Protein 2N4N (pdb70)

Secondary structure (DSSP, 8-state):
--------------------

Structure (mmCIF, N/CA/C/O backbone):
data_2N4N
#
_entry.id   2N4N
#
loop_
_atom_site.group_PDB
_atom_site.id
_atom_site.type_symbol
_atom_site.label_atom_id
_atom_site.label_alt_id
_atom_site.label_comp_id
_atom_site.label_asym_id
_atom_site.label_entity_id
_atom_site.label_seq_id
_atom_site.pdbx_PDB_ins_code
_atom_site.Cartn_x
_atom_site.Cartn_y
_atom_site.Cartn_z
_atom_site.occupancy
_atom_site.B_iso_or_equiv
_atom_site.auth_seq_id
_atom_site.auth_comp_id
_atom_site.auth_asym_id
_atom_site.auth_atom_id
_atom_site.pdbx_PDB_model_num
ATOM 7 N N . GLU A 1 2 ? 12.866 0.596 -1.293 1.00 0.00 1 GLU A N 1
ATOM 8 C CA . GLU A 1 2 ? 13.089 1.971 -1.728 1.00 0.00 1 GLU A CA 1
ATOM 9 C C . GLU A 1 2 ? 14.580 2.220 -1.968 1.00 0.00 1 GLU A C 1
ATOM 10 O O . GLU A 1 2 ? 15.340 1.285 -2.259 1.00 0.00 1 GLU A O 1
ATOM 22 N N . ARG A 1 3 ? 14.993 3.492 -1.868 1.00 0.00 2 ARG A N 1
ATOM 23 C CA . ARG A 1 3 ? 16.390 3.870 -2.096 1.00 0.00 2 ARG A CA 1
ATOM 24 C C . ARG A 1 3 ? 17.057 4.211 -0.767 1.00 0.00 2 ARG A C 1
ATOM 25 O O . ARG A 1 3 ? 16.405 4.703 0.154 1.00 0.00 2 ARG A O 1
ATOM 46 N N . PHE A 1 4 ? 18.362 3.939 -0.666 1.00 0.00 3 PHE A N 1
ATOM 47 C CA . PHE A 1 4 ? 19.096 4.218 0.572 1.00 0.00 3 PHE A CA 1
ATOM 48 C C . PHE A 1 4 ? 20.552 4.587 0.271 1.00 0.00 3 PHE A C 1
ATOM 49 O O . PHE A 1 4 ? 21.284 3.809 -0.348 1.00 0.00 3 PHE A O 1
ATOM 66 N N . TYR A 1 5 ? 20.966 5.781 0.715 1.00 0.00 4 TYR A N 1
ATOM 67 C CA . TYR A 1 5 ? 22.339 6.264 0.494 1.00 0.00 4 TYR A CA 1
ATOM 68 C C . TYR A 1 5 ? 22.988 6.774 1.773 1.00 0.00 4 TYR A C 1
ATOM 69 O O . TYR A 1 5 ? 22.686 7.870 2.239 1.00 0.00 4 TYR A O 1
ATOM 87 N N . GLU A 1 6 ? 23.923 5.988 2.303 1.00 0.00 5 GLU A N 1
ATOM 88 C CA . GLU A 1 6 ? 24.667 6.376 3.505 1.00 0.00 5 GLU A CA 1
ATOM 89 C C . GLU A 1 6 ? 26.113 5.911 3.377 1.00 0.00 5 GLU A C 1
ATOM 90 O O . GLU A 1 6 ? 26.389 4.906 2.727 1.00 0.00 5 GLU A O 1
ATOM 102 N N . LYS A 1 7 ? 27.039 6.650 3.989 1.00 0.00 6 LYS A N 1
ATOM 103 C CA . LYS A 1 7 ? 28.465 6.302 3.929 1.00 0.00 6 LYS A CA 1
ATOM 104 C C . LYS A 1 7 ? 29.033 6.123 5.332 1.00 0.00 6 LYS A C 1
ATOM 105 O O . LYS A 1 7 ? 28.436 6.564 6.315 1.00 0.00 6 LYS A O 1
ATOM 154 N N . VAL A 1 10 ? 28.936 2.900 1.751 1.00 0.00 9 VAL A N 1
ATOM 155 C CA . VAL A 1 10 ? 30.350 3.083 1.417 1.00 0.00 9 VAL A CA 1
ATOM 156 C C . VAL A 1 10 ? 31.197 3.159 2.696 1.00 0.00 9 VAL A C 1
ATOM 157 O O . VAL A 1 10 ? 31.391 4.246 3.239 1.00 0.00 9 VAL A O 1
ATOM 170 N N . GLN A 1 11 ? 26.007 1.034 0.866 1.00 0.00 10 GLN A N 1
ATOM 171 C CA . GLN A 1 11 ? 26.832 1.693 1.893 1.00 0.00 10 GLN A CA 1
ATOM 172 C C . GLN A 1 11 ? 28.294 1.768 1.470 1.00 0.00 10 GLN A C 1
ATOM 173 O O . GLN A 1 11 ? 28.841 0.813 0.928 1.00 0.00 10 GLN A O 1
ATOM 187 N N . LYS A 1 12 ? 22.705 0.736 -0.576 1.00 0.00 11 LYS A N 1
ATOM 188 C CA . LYS A 1 12 ? 24.158 0.693 -0.652 1.00 0.00 11 LYS A CA 1
ATOM 189 C C . LYS A 1 12 ? 24.891 1.591 0.359 1.00 0.00 11 LYS A C 1
ATOM 190 O O . LYS A 1 12 ? 24.457 2.696 0.714 1.00 0.00 11 LYS A O 1
ATOM 209 N N . PHE A 1 13 ? 19.839 -0.556 -2.332 1.00 0.00 12 PHE A N 1
ATOM 210 C CA . PHE A 1 13 ? 20.456 -0.005 -1.131 1.00 0.00 12 PHE A CA 1
ATOM 211 C C . PHE A 1 13 ? 21.975 -0.151 -1.234 1.00 0.00 12 PHE A C 1
ATOM 212 O O . PHE A 1 13 ? 22.482 -1.033 -1.930 1.00 0.00 12 PHE A O 1
ATOM 229 N N . ILE A 1 14 ? 17.237 -1.238 -3.992 1.00 0.00 13 ILE A N 1
ATOM 230 C CA . ILE A 1 14 ? 18.499 -0.591 -4.344 1.00 0.00 13 ILE A CA 1
ATOM 231 C C . ILE A 1 14 ? 19.063 0.175 -3.142 1.00 0.00 13 ILE A C 1
ATOM 232 O O . ILE A 1 14 ? 18.813 1.363 -2.934 1.00 0.00 13 ILE A O 1
ATOM 248 N N . ARG A 1 15 ? 14.523 -3.193 -5.167 1.00 0.00 14 ARG A N 1
ATOM 249 C CA . ARG A 1 15 ? 15.480 -2.893 -4.103 1.00 0.00 14 ARG A CA 1
ATOM 250 C C . ARG A 1 15 ? 16.787 -2.317 -4.636 1.00 0.00 14 ARG A C 1
ATOM 251 O O . ARG A 1 15 ? 17.386 -2.847 -5.569 1.00 0.00 14 ARG A O 1
ATOM 272 N N . VAL A 1 16 ? 11.633 -5.207 -5.929 1.00 0.00 15 VAL A N 1
ATOM 273 C CA . VAL A 1 16 ? 12.415 -3.968 -6.103 1.00 0.00 15 VAL A CA 1
ATOM 274 C C . VAL A 1 16 ? 13.319 -3.712 -4.900 1.00 0.00 15 VAL A C 1
ATOM 275 O O . VAL A 1 16 ? 12.927 -3.965 -3.762 1.00 0.00 15 VAL A O 1
ATOM 308 N N . GLY A 1 18 ? 12.793 -9.640 -5.900 1.00 0.00 17 GLY A N 1
ATOM 309 C CA . GLY A 1 18 ? 14.010 -9.816 -5.126 1.00 0.00 17 GLY A CA 1
ATOM 310 C C . GLY A 1 18 ? 13.899 -9.052 -3.812 1.00 0.00 17 GLY A C 1
ATOM 311 O O . GLY A 1 18 ? 13.394 -7.930 -3.780 1.00 0.00 17 GLY A O 1
ATOM 315 N N . VAL A 1 19 ? 14.354 -9.665 -2.730 1.00 0.00 18 VAL A N 1
ATOM 316 C CA . VAL A 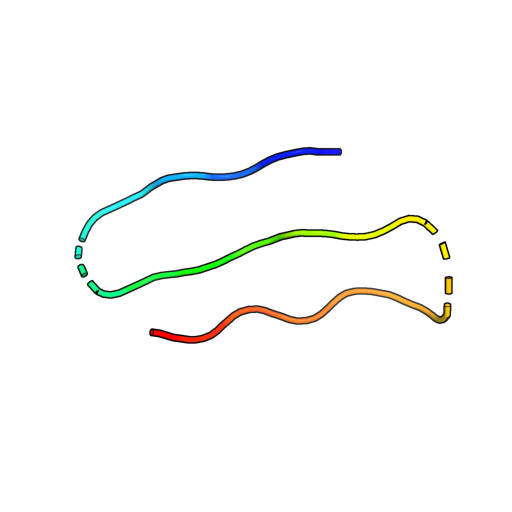1 19 ? 14.277 -9.022 -1.424 1.00 0.00 18 VAL A CA 1
ATOM 317 C C . VAL A 1 19 ? 15.083 -7.727 -1.407 1.00 0.00 18 VAL A C 1
ATOM 318 O O . VAL A 1 19 ? 14.950 -6.907 -2.312 1.00 0.00 18 VAL A O 1
ATOM 331 N N . THR A 1 20 ? 15.901 -7.533 -0.369 1.00 0.00 19 THR A N 1
ATOM 332 C CA . THR A 1 20 ? 16.708 -6.314 -0.252 1.00 0.00 19 THR A CA 1
ATOM 333 C C . THR A 1 20 ? 18.166 -6.642 0.056 1.00 0.00 19 THR A C 1
ATOM 334 O O . THR A 1 20 ? 18.466 -7.652 0.692 1.00 0.00 19 THR A O 1
ATOM 345 N N . ILE A 1 21 ? 19.071 -5.776 -0.404 1.00 0.00 20 ILE A N 1
ATOM 346 C CA . ILE A 1 21 ? 20.500 -5.978 -0.174 1.00 0.00 20 ILE A CA 1
ATOM 347 C C . ILE A 1 21 ? 21.233 -4.641 -0.285 1.00 0.00 20 ILE A C 1
ATOM 348 O O . ILE A 1 21 ? 20.784 -3.736 -1.001 1.00 0.00 20 ILE A O 1
ATOM 364 N N . ARG A 1 22 ? 22.373 -4.518 0.406 1.00 0.00 21 ARG A N 1
ATOM 365 C CA . ARG A 1 22 ? 23.157 -3.279 0.358 1.00 0.00 21 ARG A CA 1
ATOM 366 C C . ARG A 1 22 ? 24.651 -3.557 0.322 1.00 0.00 21 ARG A C 1
ATOM 367 O O . ARG A 1 22 ? 25.141 -4.498 0.946 1.00 0.00 21 ARG A O 1
ATOM 388 N N . GLU A 1 23 ? 25.369 -2.710 -0.417 1.00 0.00 22 GLU A N 1
ATOM 389 C CA . GLU A 1 23 ? 26.821 -2.856 -0.530 1.00 0.00 22 GLU A CA 1
ATOM 390 C C . GLU A 1 23 ? 27.442 -1.652 -1.239 1.00 0.00 22 GLU A C 1
ATOM 391 O O . GLU A 1 23 ? 26.746 -0.908 -1.925 1.00 0.00 22 GLU A O 1
ATOM 403 N N . LYS A 1 24 ? 28.760 -1.488 -1.075 1.00 0.00 23 LYS A N 1
ATOM 404 C CA . LYS A 1 24 ? 29.509 -0.395 -1.709 1.00 0.00 23 LYS A CA 1
ATOM 405 C C . LYS A 1 24 ? 28.655 0.863 -1.856 1.00 0.00 23 LYS A C 1
ATOM 406 O O . LYS A 1 24 ? 28.902 1.686 -2.736 1.00 0.00 23 LYS A O 1
ATOM 434 N N . GLU A 1 2 ? 12.356 -0.041 0.359 1.00 0.00 1 GLU A N 2
ATOM 435 C CA . GLU A 1 2 ? 12.479 1.290 -0.230 1.00 0.00 1 GLU A CA 2
ATOM 436 C C . GLU A 1 2 ? 13.880 1.532 -0.822 1.00 0.00 1 GLU A C 2
ATOM 437 O O . GLU A 1 2 ? 14.532 0.612 -1.352 1.00 0.00 1 GLU A O 2
ATOM 449 N N . ARG A 1 3 ? 14.321 2.795 -0.745 1.00 0.00 2 ARG A N 2
ATOM 450 C CA . ARG A 1 3 ? 15.618 3.204 -1.282 1.00 0.00 2 ARG A CA 2
ATOM 451 C C . ARG A 1 3 ? 16.417 3.967 -0.223 1.00 0.00 2 ARG A C 2
ATOM 452 O O . ARG A 1 3 ? 15.923 4.936 0.354 1.00 0.00 2 ARG A O 2
ATOM 473 N N . PHE A 1 4 ? 17.667 3.557 -0.009 1.00 0.00 3 PHE A N 2
ATOM 474 C CA . PHE A 1 4 ? 18.540 4.248 0.949 1.00 0.00 3 PHE A CA 2
ATOM 475 C C . PHE A 1 4 ? 19.954 3.675 0.852 1.00 0.00 3 PHE A C 2
ATOM 476 O O . PHE A 1 4 ? 20.228 2.895 -0.054 1.00 0.00 3 PHE A O 2
ATOM 493 N N . TYR A 1 5 ? 20.876 4.125 1.709 1.00 0.00 4 TYR A N 2
ATOM 494 C CA . TYR A 1 5 ? 22.267 3.677 1.611 1.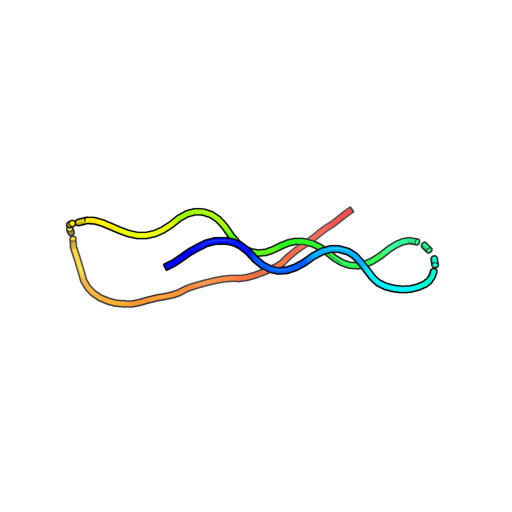00 0.00 4 TYR A CA 2
ATOM 495 C C . TYR A 1 5 ? 22.869 4.168 0.287 1.00 0.00 4 TYR A C 2
ATOM 496 O O . TYR A 1 5 ? 22.371 3.829 -0.787 1.00 0.00 4 TYR A O 2
ATOM 514 N N . GLU A 1 6 ? 23.945 4.980 0.369 1.00 0.00 5 GLU A N 2
ATOM 515 C CA . GLU A 1 6 ? 24.607 5.522 -0.834 1.00 0.00 5 GLU A CA 2
ATOM 516 C C . GLU A 1 6 ? 26.129 5.259 -0.806 1.00 0.00 5 GLU A C 2
ATOM 517 O O . GLU A 1 6 ? 26.608 4.188 -1.191 1.00 0.00 5 GLU A O 2
ATOM 529 N N . LYS A 1 7 ? 26.896 6.260 -0.373 1.00 0.00 6 LYS A N 2
ATOM 530 C CA . LYS A 1 7 ? 28.349 6.131 -0.329 1.00 0.00 6 LYS A CA 2
ATOM 531 C C . LYS A 1 7 ? 28.897 7.258 0.540 1.00 0.00 6 LYS A C 2
ATOM 532 O O . LYS A 1 7 ? 28.968 8.411 0.114 1.00 0.00 6 LYS A O 2
ATOM 581 N N . VAL A 1 10 ? 28.890 2.433 1.015 1.00 0.00 9 VAL A N 2
ATOM 582 C CA . VAL A 1 10 ? 30.297 2.076 1.170 1.00 0.00 9 VAL A CA 2
ATOM 583 C C . VAL A 1 10 ? 31.050 3.249 1.817 1.00 0.00 9 VAL A C 2
ATOM 584 O O . VAL A 1 10 ? 30.809 4.398 1.450 1.00 0.00 9 VAL A O 2
ATOM 597 N N . GLN A 1 11 ? 25.894 1.489 0.915 1.00 0.00 10 GLN A N 2
ATOM 598 C CA . GLN A 1 11 ? 26.581 2.569 1.637 1.00 0.00 10 GLN A CA 2
ATOM 599 C C . GLN A 1 11 ? 27.998 2.150 1.948 1.00 0.00 10 GLN A C 2
ATOM 600 O O . GLN A 1 11 ? 28.273 1.583 3.000 1.00 0.00 10 GLN A O 2
ATOM 614 N N . LYS A 1 12 ? 22.921 0.620 -0.754 1.00 0.00 11 LYS A N 2
ATOM 615 C CA . LYS A 1 12 ? 24.388 0.539 -0.761 1.00 0.00 11 LYS A CA 2
ATOM 616 C C . LYS A 1 12 ? 25.093 1.757 -0.131 1.00 0.00 11 LYS A C 2
ATOM 617 O O . LYS A 1 12 ? 24.892 2.903 -0.501 1.00 0.00 11 LYS A O 2
ATOM 636 N N . PHE A 1 13 ? 19.998 -0.948 -1.909 1.00 0.00 12 PHE A N 2
ATOM 637 C CA . PHE A 1 13 ? 20.643 -0.265 -0.796 1.00 0.00 12 PHE A CA 2
ATOM 638 C C . PHE A 1 13 ? 22.163 -0.478 -0.839 1.00 0.00 12 PHE A C 2
ATOM 639 O O . PHE A 1 13 ? 22.640 -1.608 -0.928 1.00 0.00 12 PHE A O 2
ATOM 656 N N . ILE A 1 14 ? 16.925 -1.446 -3.478 1.00 0.00 13 ILE A N 2
ATOM 657 C CA . ILE A 1 14 ? 18.367 -1.229 -3.687 1.00 0.00 13 ILE A CA 2
ATOM 658 C C . ILE A 1 14 ? 18.971 -0.384 -2.566 1.00 0.00 13 ILE A C 2
ATOM 659 O O . ILE A 1 14 ? 18.509 0.726 -2.262 1.00 0.00 13 ILE A O 2
ATOM 675 N N . ARG A 1 15 ? 14.041 -2.677 -4.950 1.00 0.00 14 ARG A N 2
ATOM 676 C CA . ARG A 1 15 ? 14.816 -2.640 -3.706 1.00 0.00 14 ARG A CA 2
ATOM 677 C C . ARG A 1 15 ? 16.304 -2.501 -4.008 1.00 0.00 14 ARG A C 2
ATOM 678 O O . ARG A 1 15 ? 16.883 -3.346 -4.689 1.00 0.00 14 ARG A O 2
ATOM 699 N N . VAL A 1 16 ? 11.591 -3.836 -6.570 1.00 0.00 15 VAL A N 2
ATOM 700 C CA . VAL A 1 16 ? 12.094 -2.468 -6.365 1.00 0.00 15 VAL A CA 2
ATOM 701 C C . VAL A 1 16 ? 12.754 -2.359 -4.997 1.00 0.00 15 VAL A C 2
ATOM 702 O O . VAL A 1 16 ? 12.112 -2.007 -4.013 1.00 0.00 15 VAL A O 2
ATOM 735 N N . GLY A 1 18 ? 14.204 -7.204 -8.218 1.00 0.00 17 GLY A N 2
ATOM 736 C CA . GLY A 1 18 ? 15.475 -7.210 -7.505 1.00 0.00 17 GLY A CA 2
ATOM 737 C C . GLY A 1 18 ? 15.264 -7.626 -6.053 1.00 0.00 17 GLY A C 2
ATOM 738 O O . GLY A 1 18 ? 14.237 -8.214 -5.714 1.00 0.00 17 GLY A O 2
ATOM 742 N N . VAL A 1 19 ? 16.233 -7.319 -5.195 1.00 0.00 18 VAL A N 2
ATOM 743 C CA . VAL A 1 19 ? 16.131 -7.672 -3.779 1.00 0.00 18 VAL A CA 2
ATOM 744 C C . VAL A 1 19 ? 16.673 -6.553 -2.894 1.00 0.00 18 VAL A C 2
ATOM 745 O O . VAL A 1 19 ? 17.141 -5.529 -3.390 1.00 0.00 18 VAL A O 2
ATOM 758 N N . THR A 1 20 ? 16.575 -6.740 -1.574 1.00 0.00 19 THR A N 2
ATOM 759 C CA . THR A 1 20 ? 17.026 -5.719 -0.624 1.00 0.00 19 THR A CA 2
ATOM 760 C C . THR A 1 20 ? 18.330 -6.152 0.046 1.00 0.00 19 THR A C 2
ATOM 761 O O . THR A 1 20 ? 18.343 -7.032 0.906 1.00 0.00 19 THR A O 2
ATOM 772 N N . ILE A 1 21 ? 19.426 -5.513 -0.370 1.00 0.00 20 ILE A N 2
ATOM 773 C CA . ILE A 1 21 ? 20.754 -5.798 0.161 1.00 0.00 20 ILE A CA 2
ATOM 774 C C . ILE A 1 21 ? 21.515 -4.495 0.414 1.00 0.00 20 ILE A C 2
ATOM 775 O O . ILE A 1 21 ? 21.459 -3.574 -0.406 1.00 0.00 20 ILE A O 2
ATOM 791 N N . ARG A 1 22 ? 22.237 -4.433 1.543 1.00 0.00 21 ARG A N 2
ATOM 792 C CA . ARG A 1 22 ? 23.024 -3.242 1.895 1.00 0.00 21 ARG A CA 2
ATOM 793 C C . ARG A 1 22 ? 24.509 -3.509 1.681 1.00 0.00 21 ARG A C 2
ATOM 794 O O . ARG A 1 22 ? 25.044 -4.515 2.147 1.00 0.00 21 ARG A O 2
ATOM 815 N N . GLU A 1 23 ? 25.173 -2.593 0.975 1.00 0.00 22 GLU A N 2
ATOM 816 C CA . GLU A 1 23 ? 26.600 -2.731 0.710 1.00 0.00 22 GLU A CA 2
ATOM 817 C C . GLU A 1 23 ? 27.397 -2.283 1.932 1.00 0.00 22 GLU A C 2
ATOM 818 O O . GLU A 1 23 ? 26.951 -1.422 2.691 1.00 0.00 22 GLU A O 2
ATOM 830 N N . LYS A 1 24 ? 28.567 -2.884 2.121 1.00 0.00 23 LYS A N 2
ATOM 831 C CA . LYS A 1 24 ? 29.412 -2.565 3.259 1.00 0.00 23 LYS A CA 2
ATOM 832 C C . LYS A 1 24 ? 30.040 -1.194 3.091 1.00 0.00 23 LYS A C 2
ATOM 833 O O . LYS A 1 24 ? 30.950 -1.016 2.281 1.00 0.00 23 LYS A O 2
ATOM 861 N N . GLU A 1 2 ? 12.556 1.577 -0.865 1.00 0.00 1 GLU A N 3
ATOM 862 C CA . GLU A 1 2 ? 12.942 2.515 -1.913 1.00 0.00 1 GLU A CA 3
ATOM 863 C C . GLU A 1 2 ? 14.450 2.470 -2.155 1.00 0.00 1 GLU A C 3
ATOM 864 O O . GLU A 1 2 ? 14.989 1.443 -2.580 1.00 0.00 1 GLU A O 3
ATOM 876 N N . ARG A 1 3 ? 15.129 3.600 -1.899 1.00 0.00 2 ARG A N 3
ATOM 877 C CA . ARG A 1 3 ? 16.583 3.691 -2.100 1.00 0.00 2 ARG A CA 3
ATOM 878 C C . ARG A 1 3 ? 17.286 3.986 -0.777 1.00 0.00 2 ARG A C 3
ATOM 879 O O . ARG A 1 3 ? 16.662 4.446 0.179 1.00 0.00 2 ARG A O 3
ATOM 900 N N . PHE A 1 4 ? 18.595 3.714 -0.731 1.00 0.00 3 PHE A N 3
ATOM 901 C CA . PHE A 1 4 ? 19.379 3.952 0.485 1.00 0.00 3 PHE A CA 3
ATOM 902 C C . PHE A 1 4 ? 20.845 4.263 0.106 1.00 0.00 3 PHE A C 3
ATOM 903 O O . PHE A 1 4 ? 21.648 3.348 -0.072 1.00 0.00 3 PHE A O 3
ATOM 920 N N . TYR A 1 5 ? 21.186 5.564 -0.012 1.00 0.00 4 TYR A N 3
ATOM 921 C CA . TYR A 1 5 ? 22.564 5.986 -0.368 1.00 0.00 4 TYR A CA 3
ATOM 922 C C . TYR A 1 5 ? 23.216 6.892 0.680 1.00 0.00 4 TYR A C 3
ATOM 923 O O . TYR A 1 5 ? 23.321 8.102 0.480 1.00 0.00 4 TYR A O 3
ATOM 941 N N . GLU A 1 6 ? 23.714 6.291 1.764 1.00 0.00 5 GLU A N 3
ATOM 942 C CA . GLU A 1 6 ? 24.435 7.047 2.812 1.00 0.00 5 GLU A CA 3
ATOM 943 C C . GLU A 1 6 ? 25.845 6.491 2.972 1.00 0.00 5 GLU A C 3
ATOM 944 O O . GLU A 1 6 ? 26.184 5.443 2.421 1.00 0.00 5 GLU A O 3
ATOM 956 N N . LYS A 1 7 ? 26.667 7.203 3.741 1.00 0.00 6 LYS A N 3
ATOM 957 C CA . LYS A 1 7 ? 28.048 6.786 3.991 1.00 0.00 6 LYS A CA 3
ATOM 958 C C . LYS A 1 7 ? 28.190 6.305 5.432 1.00 0.00 6 LYS A C 3
ATOM 959 O O . LYS A 1 7 ? 27.607 6.884 6.349 1.00 0.00 6 LYS A O 3
ATOM 1008 N N . VAL A 1 10 ? 28.627 3.079 1.710 1.00 0.00 9 VAL A N 3
ATOM 1009 C CA . VAL A 1 10 ? 30.081 2.966 1.719 1.00 0.00 9 VAL A CA 3
ATOM 1010 C C . VAL A 1 10 ? 30.625 2.983 3.159 1.00 0.00 9 VAL A C 3
ATOM 1011 O O . VAL A 1 10 ? 30.566 4.019 3.822 1.00 0.00 9 VAL A O 3
ATOM 1024 N N . GLN A 1 11 ? 25.785 1.571 0.437 1.00 0.00 10 GLN A N 3
ATOM 1025 C CA . GLN A 1 11 ? 26.361 2.267 1.590 1.00 0.00 10 GLN A CA 3
ATOM 1026 C C . GLN A 1 11 ? 27.856 2.005 1.643 1.00 0.00 10 GLN A C 3
ATOM 1027 O O . GLN A 1 11 ? 28.310 0.863 1.580 1.00 0.00 10 GLN A O 3
ATOM 1041 N N . LYS A 1 12 ? 22.854 1.112 -1.343 1.00 0.00 11 LYS A N 3
ATOM 1042 C CA . LYS A 1 12 ? 24.292 1.293 -1.471 1.00 0.00 11 LYS A CA 3
ATOM 1043 C C . LYS A 1 12 ? 24.809 2.117 -0.282 1.00 0.00 11 LYS A C 3
ATOM 1044 O O . LYS A 1 12 ? 24.335 3.222 -0.016 1.00 0.00 11 LYS A O 3
ATOM 1063 N N . PHE A 1 13 ? 20.046 -0.592 -2.428 1.00 0.00 12 PHE A N 3
ATOM 1064 C CA . PHE A 1 13 ? 20.740 -0.010 -1.267 1.00 0.00 12 PHE A CA 3
ATOM 1065 C C . PHE A 1 13 ? 22.255 -0.079 -1.414 1.00 0.00 12 PHE A C 3
ATOM 1066 O O . PHE A 1 13 ? 22.850 -1.147 -1.590 1.00 0.00 12 PHE A O 3
ATOM 1083 N N . ILE A 1 14 ? 17.320 -0.869 -4.086 1.00 0.00 13 ILE A N 3
ATOM 1084 C CA . ILE A 1 14 ? 18.703 -0.554 -4.474 1.00 0.00 13 ILE A CA 3
ATOM 1085 C C . ILE A 1 14 ? 19.406 0.171 -3.326 1.00 0.00 13 ILE A C 3
ATOM 1086 O O . ILE A 1 14 ? 19.359 1.402 -3.240 1.00 0.00 13 ILE A O 3
ATOM 1102 N N . ARG A 1 15 ? 15.030 -3.720 -3.835 1.00 0.00 14 ARG A N 3
ATOM 1103 C CA . ARG A 1 15 ? 15.392 -2.305 -3.704 1.00 0.00 14 ARG A CA 3
ATOM 1104 C C . ARG A 1 15 ? 16.836 -2.110 -4.158 1.00 0.00 14 ARG A C 3
ATOM 1105 O O . ARG A 1 15 ? 17.505 -3.068 -4.547 1.00 0.00 14 ARG A O 3
ATOM 1126 N N . VAL A 1 16 ? 12.264 -5.908 -4.172 1.00 0.00 15 VAL A N 3
ATOM 1127 C CA . VAL A 1 16 ? 13.663 -5.611 -4.515 1.00 0.00 15 VAL A CA 3
ATOM 1128 C C . VAL A 1 16 ? 13.909 -4.106 -4.446 1.00 0.00 15 VAL A C 3
ATOM 1129 O O . VAL A 1 16 ? 13.106 -3.316 -4.941 1.00 0.00 15 VAL A O 3
ATOM 1162 N N . GLY A 1 18 ? 11.314 -9.454 -4.705 1.00 0.00 17 GLY A N 3
ATOM 1163 C CA . GLY A 1 18 ? 12.145 -10.648 -4.643 1.00 0.00 17 GLY A CA 3
ATOM 1164 C C . GLY A 1 18 ? 13.143 -10.500 -3.500 1.00 0.00 17 GLY A C 3
ATOM 1165 O O . GLY A 1 18 ? 13.045 -11.186 -2.484 1.00 0.00 17 GLY A O 3
ATOM 1169 N N . VAL A 1 19 ? 14.080 -9.567 -3.663 1.00 0.00 18 VAL A N 3
ATOM 1170 C CA . VAL A 1 19 ? 15.063 -9.301 -2.622 1.00 0.00 18 VAL A CA 3
ATOM 1171 C C . VAL A 1 19 ? 15.926 -8.090 -2.968 1.00 0.00 18 VAL A C 3
ATOM 1172 O O . VAL A 1 19 ? 16.028 -7.696 -4.128 1.00 0.00 18 VAL A O 3
ATOM 1185 N N . THR A 1 20 ? 16.550 -7.502 -1.945 1.00 0.00 19 THR A N 3
ATOM 1186 C CA . THR A 1 20 ? 17.406 -6.327 -2.134 1.00 0.00 19 THR A CA 3
ATOM 1187 C C . THR A 1 20 ? 18.815 -6.580 -1.614 1.00 0.00 19 THR A C 3
ATOM 1188 O O . THR A 1 20 ? 19.031 -7.436 -0.755 1.00 0.00 19 THR A O 3
ATOM 1199 N N . ILE A 1 21 ? 19.773 -5.824 -2.153 1.00 0.00 20 ILE A N 3
ATOM 1200 C CA . ILE A 1 21 ? 21.172 -5.950 -1.766 1.00 0.00 20 ILE A CA 3
ATOM 1201 C C . ILE A 1 21 ? 21.623 -4.714 -0.991 1.00 0.00 20 ILE A C 3
ATOM 1202 O O . ILE A 1 21 ? 21.465 -3.578 -1.454 1.00 0.00 20 ILE A O 3
ATOM 1218 N N . ARG A 1 22 ? 22.177 -4.951 0.198 1.00 0.00 21 ARG A N 3
ATOM 1219 C CA . ARG A 1 22 ? 22.655 -3.883 1.068 1.00 0.00 21 ARG A CA 3
ATOM 1220 C C . ARG A 1 22 ? 24.177 -3.980 1.239 1.00 0.00 21 ARG A C 3
ATOM 1221 O O . ARG A 1 22 ? 24.662 -4.584 2.195 1.00 0.00 21 ARG A O 3
ATOM 1242 N N . GLU A 1 23 ? 24.927 -3.378 0.299 1.00 0.00 22 GLU A N 3
ATOM 1243 C CA . GLU A 1 23 ? 26.403 -3.407 0.350 1.00 0.00 22 GLU A CA 3
ATOM 1244 C C . GLU A 1 23 ? 26.999 -2.272 -0.505 1.00 0.00 22 GLU A C 3
ATOM 1245 O O . GLU A 1 23 ? 26.280 -1.634 -1.273 1.00 0.00 22 GLU A O 3
ATOM 1257 N N . LYS A 1 24 ? 28.318 -2.029 -0.366 1.00 0.00 23 LYS A N 3
ATOM 1258 C CA . LYS A 1 24 ? 28.996 -0.978 -1.137 1.00 0.00 23 LYS A CA 3
ATOM 1259 C C . LYS A 1 24 ? 28.316 0.365 -0.959 1.00 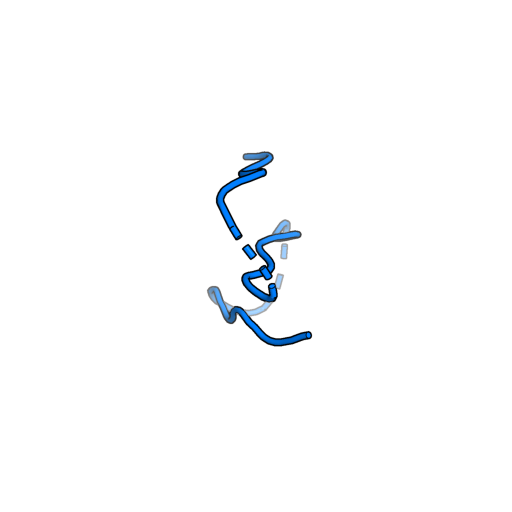0.00 23 LYS A C 3
ATOM 1260 O O . LYS A 1 24 ? 27.115 0.480 -1.131 1.00 0.00 23 LYS A O 3
ATOM 1288 N N . GLU A 1 2 ? 12.844 0.298 1.348 1.00 0.00 1 GLU A N 4
ATOM 1289 C CA . GLU A 1 2 ? 13.137 1.621 0.810 1.00 0.00 1 GLU A CA 4
ATOM 1290 C C . GLU A 1 2 ? 14.505 1.651 0.124 1.00 0.00 1 GLU A C 4
ATOM 1291 O O . GLU A 1 2 ? 15.084 0.603 -0.195 1.00 0.00 1 GLU A O 4
ATOM 1303 N N . ARG A 1 3 ? 15.005 2.868 -0.128 1.00 0.00 2 ARG A N 4
ATOM 1304 C CA . ARG A 1 3 ? 16.293 3.043 -0.801 1.00 0.00 2 ARG A CA 4
ATOM 1305 C C . ARG A 1 3 ? 17.333 3.590 0.176 1.00 0.00 2 ARG A C 4
ATOM 1306 O O . ARG A 1 3 ? 17.008 4.398 1.045 1.00 0.00 2 ARG A O 4
ATOM 1327 N N . PHE A 1 4 ? 18.596 3.200 -0.009 1.00 0.00 3 PHE A N 4
ATOM 1328 C CA . PHE A 1 4 ? 19.678 3.722 0.831 1.00 0.00 3 PHE A CA 4
ATOM 1329 C C . PHE A 1 4 ? 20.944 3.786 -0.034 1.00 0.00 3 PHE A C 4
ATOM 1330 O O . PHE A 1 4 ? 21.493 2.760 -0.435 1.00 0.00 3 PHE A O 4
ATOM 1347 N N . TYR A 1 5 ? 21.356 5.007 -0.358 1.00 0.00 4 TYR A N 4
ATOM 1348 C CA . TYR A 1 5 ? 22.510 5.247 -1.229 1.00 0.00 4 TYR A CA 4
ATOM 1349 C C . TYR A 1 5 ? 23.862 5.015 -0.551 1.00 0.00 4 TYR A C 4
ATOM 1350 O O . TYR A 1 5 ? 23.974 4.942 0.673 1.00 0.00 4 TYR A O 4
ATOM 1368 N N . GLU A 1 6 ? 24.878 4.919 -1.409 1.00 0.00 5 GLU A N 4
ATOM 1369 C CA . GLU A 1 6 ? 26.274 4.720 -1.023 1.00 0.00 5 GLU A CA 4
ATOM 1370 C C . GLU A 1 6 ? 26.770 5.746 0.010 1.00 0.00 5 GLU A C 4
ATOM 1371 O O . GLU A 1 6 ? 27.971 5.942 0.131 1.00 0.00 5 GLU A O 4
ATOM 1383 N N . LYS A 1 7 ? 25.881 6.411 0.750 1.00 0.00 6 LYS A N 4
ATOM 1384 C CA . LYS A 1 7 ? 26.331 7.420 1.726 1.00 0.00 6 LYS A CA 4
ATOM 1385 C C . LYS A 1 7 ? 26.238 6.911 3.159 1.00 0.00 6 LYS A C 4
ATOM 1386 O O . LYS A 1 7 ? 25.200 6.446 3.620 1.00 0.00 6 LYS A O 4
ATOM 1435 N N . VAL A 1 10 ? 28.157 2.945 1.563 1.00 0.00 9 VAL A N 4
ATOM 1436 C CA . VAL A 1 10 ? 29.613 3.073 1.498 1.00 0.00 9 VAL A CA 4
ATOM 1437 C C . VAL A 1 10 ? 30.036 4.106 2.560 1.00 0.00 9 VAL A C 4
ATOM 1438 O O . VAL A 1 10 ? 29.408 5.164 2.665 1.00 0.00 9 VAL A O 4
ATOM 1451 N N . GLN A 1 11 ? 25.376 0.816 0.489 1.00 0.00 10 GLN A N 4
ATOM 1452 C CA . GLN A 1 11 ? 26.021 1.787 1.381 1.00 0.00 10 GLN A CA 4
ATOM 1453 C C . GLN A 1 11 ? 27.540 1.814 1.211 1.00 0.00 10 GLN A C 4
ATOM 1454 O O . GLN A 1 11 ? 28.145 0.829 0.802 1.00 0.00 10 GLN A O 4
ATOM 1468 N N . LYS A 1 12 ? 22.538 0.117 -1.060 1.00 0.00 11 LYS A N 4
ATOM 1469 C CA . LYS A 1 12 ? 23.975 0.067 -1.345 1.00 0.00 11 LYS A CA 4
ATOM 1470 C C . LYS A 1 12 ? 24.649 1.201 -0.570 1.00 0.00 11 LYS A C 4
ATOM 1471 O O . LYS A 1 12 ? 24.471 2.391 -0.886 1.00 0.00 11 LYS A O 4
ATOM 1490 N N . PHE A 1 13 ? 19.723 -1.363 -1.078 1.00 0.00 12 PHE A N 4
ATOM 1491 C CA . PHE A 1 13 ? 20.458 -0.624 -0.050 1.00 0.00 12 PHE A CA 4
ATOM 1492 C C . PHE A 1 13 ? 21.958 -0.781 -0.271 1.00 0.00 12 PHE A C 4
ATOM 1493 O O . PHE A 1 13 ? 22.583 -1.688 0.271 1.00 0.00 12 PHE A O 4
ATOM 1510 N N . ILE A 1 14 ? 16.582 -1.844 -2.504 1.00 0.00 13 ILE A N 4
ATOM 1511 C CA . ILE A 1 14 ? 18.017 -1.697 -2.773 1.00 0.00 13 ILE A CA 4
ATOM 1512 C C . ILE A 1 14 ? 18.687 -0.814 -1.725 1.00 0.00 13 ILE A C 4
ATOM 1513 O O . ILE A 1 14 ? 18.284 0.325 -1.496 1.00 0.00 13 ILE A O 4
ATOM 1529 N N . ARG A 1 15 ? 13.582 -2.703 -3.756 1.00 0.00 14 ARG A N 4
ATOM 1530 C CA . ARG A 1 15 ? 14.417 -2.971 -2.618 1.00 0.00 14 ARG A CA 4
ATOM 1531 C C . ARG A 1 15 ? 15.902 -2.894 -2.971 1.00 0.00 14 ARG A C 4
ATOM 1532 O O . ARG A 1 15 ? 16.427 -3.778 -3.644 1.00 0.00 14 ARG A O 4
ATOM 1553 N N . VAL A 1 16 ? 11.025 -3.649 -5.352 1.00 0.00 15 VAL A N 4
ATOM 1554 C CA . VAL A 1 16 ? 11.423 -2.336 -4.813 1.00 0.00 15 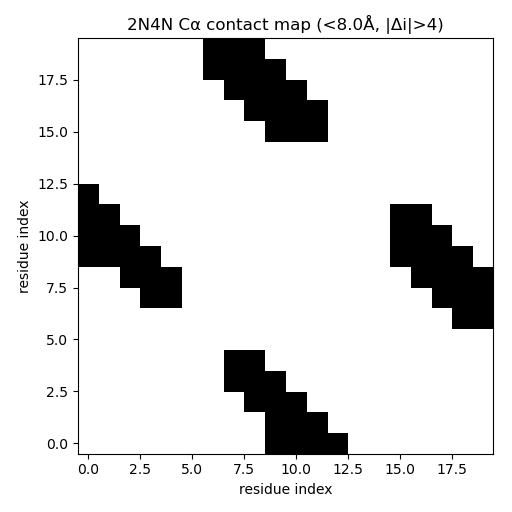VAL A CA 4
ATOM 1555 C C . VAL A 1 16 ? 12.277 -2.550 -3.582 1.00 0.00 15 VAL A C 4
ATOM 1556 O O . VAL A 1 16 ? 11.746 -2.620 -2.473 1.00 0.00 15 VAL A O 4
ATOM 1589 N N . GLY A 1 18 ? 13.009 -4.781 -6.612 1.00 0.00 17 GLY A N 4
ATOM 1590 C CA . GLY A 1 18 ? 14.389 -4.481 -6.995 1.00 0.00 17 GLY A CA 4
ATOM 1591 C C . GLY A 1 18 ? 15.254 -5.699 -6.725 1.00 0.00 17 GLY A C 4
ATOM 1592 O O . GLY A 1 18 ? 15.416 -6.551 -7.597 1.00 0.00 17 GLY A O 4
ATOM 1596 N N . VAL A 1 19 ? 15.746 -5.812 -5.500 1.00 0.00 18 VAL A N 4
ATOM 1597 C CA . VAL A 1 19 ? 16.527 -6.977 -5.133 1.00 0.00 18 VAL A CA 4
ATOM 1598 C C . VAL A 1 19 ? 16.862 -6.989 -3.640 1.00 0.00 18 VAL A C 4
ATOM 1599 O O . VAL A 1 19 ? 16.721 -5.980 -2.958 1.00 0.00 18 VAL A O 4
ATOM 1612 N N . THR A 1 20 ? 17.313 -8.142 -3.141 1.00 0.00 19 THR A N 4
ATOM 1613 C CA . THR A 1 20 ? 17.672 -8.276 -1.722 1.00 0.00 19 THR A CA 4
ATOM 1614 C C . THR A 1 20 ? 19.190 -8.375 -1.573 1.00 0.00 19 THR A C 4
ATOM 1615 O O . THR A 1 20 ? 19.757 -9.467 -1.584 1.00 0.00 19 THR A O 4
ATOM 1626 N N . ILE A 1 21 ? 19.842 -7.224 -1.431 1.00 0.00 20 ILE A N 4
ATOM 1627 C CA . ILE A 1 21 ? 21.293 -7.194 -1.279 1.00 0.00 20 ILE A CA 4
ATOM 1628 C C . ILE A 1 21 ? 21.750 -5.816 -0.800 1.00 0.00 20 ILE A C 4
ATOM 1629 O O . ILE A 1 21 ? 21.121 -4.793 -1.113 1.00 0.00 20 ILE A O 4
ATOM 1645 N N . ARG A 1 22 ? 22.852 -5.785 -0.048 1.00 0.00 21 ARG A N 4
ATOM 1646 C CA . ARG A 1 22 ? 23.376 -4.518 0.448 1.00 0.00 21 ARG A CA 4
ATOM 1647 C C . ARG A 1 22 ? 24.866 -4.623 0.739 1.00 0.00 21 ARG A C 4
ATOM 1648 O O . ARG A 1 22 ? 25.391 -5.720 0.935 1.00 0.00 21 ARG A O 4
ATOM 1669 N N . GLU A 1 23 ? 25.555 -3.479 0.756 1.00 0.00 22 GLU A N 4
ATOM 1670 C CA . GLU A 1 23 ? 26.989 -3.478 1.014 1.00 0.00 22 GLU A CA 4
ATOM 1671 C C . GLU A 1 23 ? 27.490 -2.113 1.482 1.00 0.00 22 GLU A C 4
ATOM 1672 O O . GLU A 1 23 ? 26.873 -1.084 1.210 1.00 0.00 22 GLU A O 4
ATOM 1684 N N . LYS A 1 24 ? 28.625 -2.130 2.192 1.00 0.00 23 LYS A N 4
ATOM 1685 C CA . LYS A 1 24 ? 29.245 -0.930 2.710 1.00 0.00 23 LYS A CA 4
ATOM 1686 C C . LYS A 1 24 ? 30.250 -0.420 1.688 1.00 0.00 23 LYS A C 4
ATOM 1687 O O . LYS A 1 24 ? 31.291 0.127 2.050 1.00 0.00 23 LYS A O 4
ATOM 1715 N N . GLU A 1 2 ? 12.283 0.797 -0.300 1.00 0.00 1 GLU A N 5
ATOM 1716 C CA . GLU A 1 2 ? 12.600 2.077 -0.917 1.00 0.00 1 GLU A CA 5
ATOM 1717 C C . GLU A 1 2 ? 14.073 2.156 -1.344 1.00 0.00 1 GLU A C 5
ATOM 1718 O O . GLU A 1 2 ? 14.608 1.234 -1.990 1.00 0.00 1 GLU A O 5
ATOM 1730 N N . ARG A 1 3 ? 14.729 3.263 -0.993 1.00 0.00 2 ARG A N 5
ATOM 1731 C CA . ARG A 1 3 ? 16.133 3.477 -1.345 1.00 0.00 2 ARG A CA 5
ATOM 1732 C C . ARG A 1 3 ? 16.962 3.858 -0.117 1.00 0.00 2 ARG A C 5
ATOM 1733 O O . ARG A 1 3 ? 16.447 4.455 0.830 1.00 0.00 2 ARG A O 5
ATOM 1754 N N . PHE A 1 4 ? 18.253 3.506 -0.141 1.00 0.00 3 PHE A N 5
ATOM 1755 C CA . PHE A 1 4 ? 19.151 3.815 0.977 1.00 0.00 3 PHE A CA 5
ATOM 1756 C C . PHE A 1 4 ? 20.580 4.059 0.467 1.00 0.00 3 PHE A C 5
ATOM 1757 O O . PHE A 1 4 ? 21.290 3.121 0.109 1.00 0.00 3 PHE A O 5
ATOM 1774 N N . TYR A 1 5 ? 21.004 5.324 0.494 1.00 0.00 4 TYR A N 5
ATOM 1775 C CA . TYR A 1 5 ? 22.367 5.709 0.096 1.00 0.00 4 TYR A CA 5
ATOM 1776 C C . TYR A 1 5 ? 23.101 6.326 1.276 1.00 0.00 4 TYR A C 5
ATOM 1777 O O . TYR A 1 5 ? 22.561 7.185 1.974 1.00 0.00 4 TYR A O 5
ATOM 1795 N N . GLU A 1 6 ? 24.338 5.882 1.501 1.00 0.00 5 GLU A N 5
ATOM 1796 C CA . GLU A 1 6 ? 25.143 6.395 2.606 1.00 0.00 5 GLU A CA 5
ATOM 1797 C C . GLU A 1 6 ? 26.562 6.701 2.138 1.00 0.00 5 GLU A C 5
ATOM 1798 O O . GLU A 1 6 ? 27.202 5.873 1.484 1.00 0.00 5 GLU A O 5
ATOM 1810 N N . LYS A 1 7 ? 27.049 7.890 2.493 1.00 0.00 6 LYS A N 5
ATOM 1811 C CA . LYS A 1 7 ? 28.405 8.311 2.125 1.00 0.00 6 LYS A CA 5
ATOM 1812 C C . LYS A 1 7 ? 29.246 8.500 3.383 1.00 0.00 6 LYS A C 5
ATOM 1813 O O . LYS A 1 7 ? 28.878 9.246 4.290 1.00 0.00 6 LYS A O 5
ATOM 1862 N N . VAL 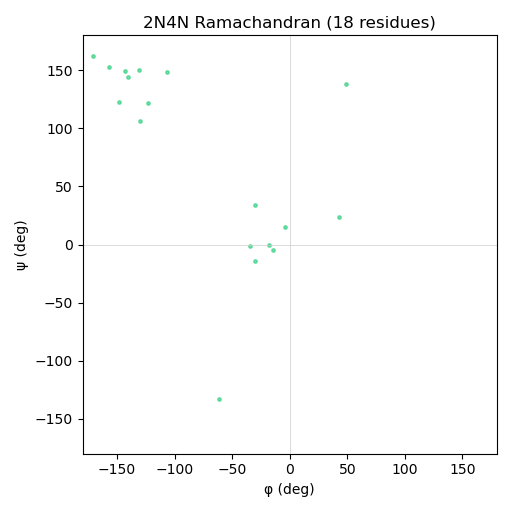A 1 10 ? 28.300 2.568 1.499 1.00 0.00 9 VAL A N 5
ATOM 1863 C CA . VAL A 1 10 ? 29.725 2.781 1.209 1.00 0.00 9 VAL A CA 5
ATOM 1864 C C . VAL A 1 10 ? 30.471 3.425 2.397 1.00 0.00 9 VAL A C 5
ATOM 1865 O O . VAL A 1 10 ? 30.272 4.612 2.672 1.00 0.00 9 VAL A O 5
ATOM 1878 N N . GLN A 1 11 ? 25.738 0.681 0.976 1.00 0.00 10 GLN A N 5
ATOM 1879 C CA . GLN A 1 11 ? 26.355 1.250 2.179 1.00 0.00 10 GLN A CA 5
ATOM 1880 C C . GLN A 1 11 ? 27.856 1.392 1.948 1.00 0.00 10 GLN A C 5
ATOM 1881 O O . GLN A 1 11 ? 28.598 0.445 2.145 1.00 0.00 10 GLN A O 5
ATOM 1895 N N . LYS A 1 12 ? 22.885 0.714 -0.944 1.00 0.00 11 LYS A N 5
ATOM 1896 C CA . LYS A 1 12 ? 24.345 0.671 -1.016 1.00 0.00 11 LYS A CA 5
ATOM 1897 C C . LYS A 1 12 ? 24.949 1.413 0.179 1.00 0.00 11 LYS A C 5
ATOM 1898 O O . LYS A 1 12 ? 24.684 2.597 0.403 1.00 0.00 11 LYS A O 5
ATOM 1917 N N . PHE A 1 13 ? 19.966 -0.627 -1.857 1.00 0.00 12 PHE A N 5
ATOM 1918 C CA . PHE A 1 13 ? 20.649 -0.169 -0.635 1.00 0.00 12 PHE A CA 5
ATOM 1919 C C . PHE A 1 13 ? 22.160 -0.384 -0.725 1.00 0.00 12 PHE A C 5
ATOM 1920 O O . PHE A 1 13 ? 22.667 -1.505 -0.564 1.00 0.00 12 PHE A O 5
ATOM 1937 N N . ILE A 1 14 ? 17.327 -0.768 -3.703 1.00 0.00 13 ILE A N 5
ATOM 1938 C CA . ILE A 1 14 ? 18.739 -0.426 -3.948 1.00 0.00 13 ILE A CA 5
ATOM 1939 C C . ILE A 1 14 ? 19.403 0.223 -2.727 1.00 0.00 13 ILE A C 5
ATOM 1940 O O . ILE A 1 14 ? 19.418 1.440 -2.565 1.00 0.00 13 ILE A O 5
ATOM 1956 N N . ARG A 1 15 ? 14.959 -3.405 -4.610 1.00 0.00 14 ARG A N 5
ATOM 1957 C CA . ARG A 1 15 ? 15.332 -2.155 -3.945 1.00 0.00 14 ARG A CA 5
ATOM 1958 C C . ARG A 1 15 ? 16.797 -1.865 -4.249 1.00 0.00 14 ARG A C 5
ATOM 1959 O O . ARG A 1 15 ? 17.445 -2.627 -4.966 1.00 0.00 14 ARG A O 5
ATOM 1980 N N . VAL A 1 16 ? 12.502 -5.111 -6.191 1.00 0.00 15 VAL A N 5
ATOM 198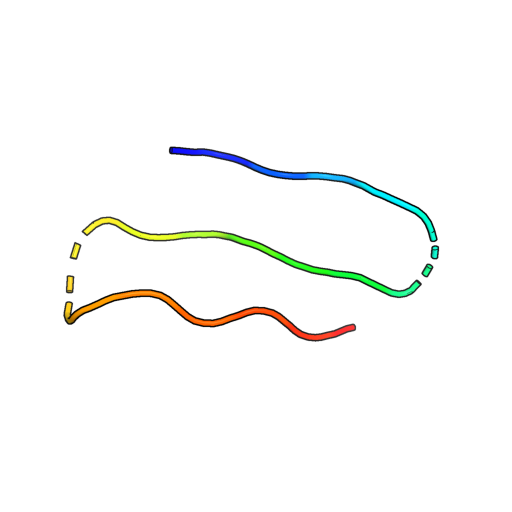1 C CA . VAL A 1 16 ? 13.920 -4.775 -6.326 1.00 0.00 15 VAL A CA 5
ATOM 1982 C C . VAL A 1 16 ? 14.222 -3.408 -5.714 1.00 0.00 15 VAL A C 5
ATOM 1983 O O . VAL A 1 16 ? 13.825 -2.374 -6.246 1.00 0.00 15 VAL A O 5
ATOM 2016 N N . GLY A 1 18 ? 12.182 -9.123 -6.066 1.00 0.00 17 GLY A N 5
ATOM 2017 C CA . GLY A 1 18 ? 13.015 -9.940 -5.190 1.00 0.00 17 GLY A CA 5
ATOM 2018 C C . GLY A 1 18 ? 13.014 -9.360 -3.782 1.00 0.00 17 GLY A C 5
ATOM 2019 O O . GLY A 1 18 ? 12.048 -9.530 -3.038 1.00 0.00 17 GLY A O 5
ATOM 2023 N N . VAL A 1 19 ? 14.086 -8.655 -3.421 1.00 0.00 18 VAL A N 5
ATOM 2024 C CA . VAL A 1 19 ? 14.167 -8.036 -2.098 1.00 0.00 18 VAL A CA 5
ATOM 2025 C C . VAL A 1 19 ? 15.008 -6.766 -2.157 1.00 0.00 18 VAL A C 5
ATOM 2026 O O . VAL A 1 19 ? 14.572 -5.751 -2.701 1.00 0.00 18 VAL A O 5
ATOM 2039 N N . THR A 1 20 ? 16.204 -6.819 -1.585 1.00 0.00 19 THR A N 5
ATOM 2040 C CA . THR A 1 20 ? 17.084 -5.653 -1.568 1.00 0.00 19 THR A CA 5
ATOM 2041 C C . THR A 1 20 ? 18.548 -6.083 -1.574 1.00 0.00 19 THR A C 5
ATOM 2042 O O . THR A 1 20 ? 18.882 -7.183 -1.133 1.00 0.00 19 THR A O 5
ATOM 2053 N N . ILE A 1 21 ? 19.418 -5.211 -2.086 1.00 0.00 20 ILE A N 5
ATOM 2054 C CA . ILE A 1 21 ? 20.851 -5.507 -2.158 1.00 0.00 20 ILE A CA 5
ATOM 2055 C C . ILE A 1 21 ? 21.628 -4.648 -1.159 1.00 0.00 20 ILE A C 5
ATOM 2056 O O . ILE A 1 21 ? 21.404 -3.443 -1.045 1.00 0.00 20 ILE A O 5
ATOM 2072 N N . ARG A 1 22 ? 22.541 -5.302 -0.435 1.00 0.00 21 ARG A N 5
ATOM 2073 C CA . ARG A 1 22 ? 23.380 -4.648 0.579 1.00 0.00 21 ARG A CA 5
ATOM 2074 C C . ARG A 1 22 ? 24.852 -4.742 0.191 1.00 0.00 21 ARG A C 5
ATOM 2075 O O . ARG A 1 22 ? 25.360 -5.841 -0.033 1.00 0.00 21 ARG A O 5
ATOM 2096 N N . GLU A 1 23 ? 25.557 -3.605 0.130 1.00 0.00 22 GLU A N 5
ATOM 2097 C CA . GLU A 1 23 ? 26.990 -3.656 -0.217 1.00 0.00 22 GLU A CA 5
ATOM 2098 C C . GLU A 1 23 ? 27.799 -2.588 0.524 1.00 0.00 22 GLU A C 5
ATOM 2099 O O . GLU A 1 23 ? 27.239 -1.669 1.121 1.00 0.00 22 GLU A O 5
ATOM 2111 N N . LYS A 1 24 ? 29.125 -2.744 0.497 1.00 0.00 23 LYS A N 5
ATOM 2112 C CA . LYS A 1 24 ? 30.025 -1.839 1.172 1.00 0.00 23 LYS A CA 5
ATOM 2113 C C . LYS A 1 24 ? 30.200 -0.579 0.358 1.00 0.00 23 LYS A C 5
ATOM 2114 O O . LYS A 1 24 ? 31.320 -0.111 0.158 1.00 0.00 23 LYS A O 5
ATOM 2142 N N . GLU A 1 2 ? 12.027 0.724 -0.564 1.00 0.00 1 GLU A N 6
ATOM 2143 C CA . GLU A 1 2 ? 12.743 1.995 -0.580 1.00 0.00 1 GLU A CA 6
ATOM 2144 C C . GLU A 1 2 ? 14.235 1.778 -0.825 1.00 0.00 1 GLU A C 6
ATOM 2145 O O . GLU A 1 2 ? 14.712 0.640 -0.896 1.00 0.00 1 GLU A O 6
ATOM 2157 N N . ARG A 1 3 ? 14.968 2.888 -0.984 1.00 0.00 2 ARG A N 6
ATOM 2158 C CA . ARG A 1 3 ? 16.411 2.826 -1.234 1.00 0.00 2 ARG A CA 6
ATOM 2159 C C . ARG A 1 3 ? 17.150 3.566 -0.119 1.00 0.00 2 ARG A C 6
ATOM 2160 O O . ARG A 1 3 ? 16.592 4.455 0.522 1.00 0.00 2 ARG A O 6
ATOM 2181 N N . PHE A 1 4 ? 18.421 3.211 0.088 1.00 0.00 3 PHE A N 6
ATOM 2182 C CA . PHE A 1 4 ? 19.245 3.867 1.110 1.00 0.00 3 PHE A CA 6
ATOM 2183 C C . PHE A 1 4 ? 20.646 4.111 0.546 1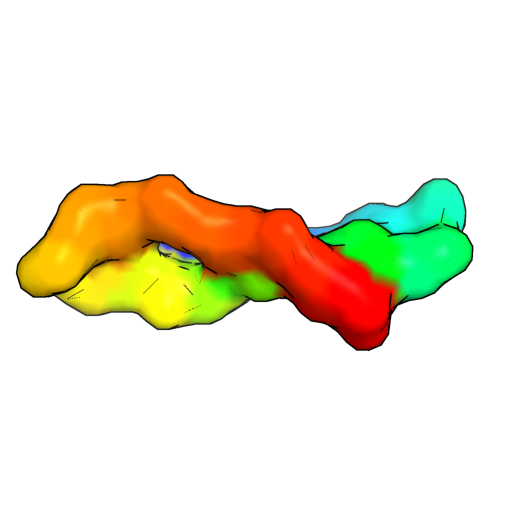.00 0.00 3 PHE A C 6
ATOM 2184 O O . PHE A 1 4 ? 21.331 3.173 0.138 1.00 0.00 3 PHE A O 6
ATOM 2201 N N . TYR A 1 5 ? 21.056 5.381 0.497 1.00 0.00 4 TYR A N 6
ATOM 2202 C CA . TYR A 1 5 ? 22.369 5.753 -0.052 1.00 0.00 4 TYR A CA 6
ATOM 2203 C C . TYR A 1 5 ? 23.088 6.772 0.825 1.00 0.00 4 TYR A C 6
ATOM 2204 O O . TYR A 1 5 ? 22.541 7.828 1.141 1.00 0.00 4 TYR A O 6
ATOM 2222 N N . GLU A 1 6 ? 24.330 6.456 1.201 1.00 0.00 5 GLU A N 6
ATOM 2223 C CA . GLU A 1 6 ? 25.121 7.363 2.022 1.00 0.00 5 GLU A CA 6
ATOM 2224 C C . GLU A 1 6 ? 26.621 7.051 1.921 1.00 0.00 5 GLU A C 6
ATOM 2225 O O . GLU A 1 6 ? 27.042 5.891 1.766 1.00 0.00 5 GLU A O 6
ATOM 2237 N N . LYS A 1 7 ? 27.425 8.112 2.015 1.00 0.00 6 LYS A N 6
ATOM 2238 C CA . LYS A 1 7 ? 28.880 7.994 1.947 1.00 0.00 6 LYS A CA 6
ATOM 2239 C C . LYS A 1 7 ? 29.481 8.268 3.319 1.00 0.00 6 LYS A C 6
ATOM 2240 O O . LYS A 1 7 ? 29.104 9.224 3.996 1.00 0.00 6 LYS A O 6
ATOM 2289 N N . VAL A 1 10 ? 28.914 2.642 1.290 1.00 0.00 9 VAL A N 6
ATOM 2290 C CA . VAL A 1 10 ? 30.355 2.354 1.178 1.00 0.00 9 VAL A CA 6
ATOM 2291 C C . VAL A 1 10 ? 31.161 3.210 2.182 1.00 0.00 9 VAL A C 6
ATOM 2292 O O . VAL A 1 10 ? 30.876 4.398 2.335 1.00 0.00 9 VAL A O 6
ATOM 2305 N N . GLN A 1 11 ? 25.772 1.359 0.357 1.00 0.00 10 GLN A N 6
ATOM 2306 C CA . GLN A 1 11 ? 26.556 2.067 1.372 1.00 0.00 10 GLN A CA 6
ATOM 2307 C C . GLN A 1 11 ? 28.013 1.653 1.284 1.00 0.00 10 GLN A C 6
ATOM 2308 O O . GLN A 1 11 ? 28.320 0.470 1.191 1.00 0.00 10 GLN A O 6
ATOM 2322 N N . LYS A 1 12 ? 22.734 1.045 -1.046 1.00 0.00 11 LYS A N 6
ATOM 2323 C CA . LYS A 1 12 ? 24.132 1.169 -1.442 1.00 0.00 11 LYS A CA 6
ATOM 2324 C C . LYS A 1 12 ? 24.901 2.011 -0.425 1.00 0.00 11 LYS A C 6
ATOM 2325 O O . LYS A 1 12 ? 24.706 3.227 -0.334 1.00 0.00 11 LYS A O 6
ATOM 2344 N N . PHE A 1 13 ? 19.977 -0.938 -1.113 1.00 0.00 12 PHE A N 6
ATOM 2345 C CA . PHE A 1 13 ? 20.751 -0.058 -0.228 1.00 0.00 12 PHE A CA 6
ATOM 2346 C C . PHE A 1 13 ? 22.225 -0.101 -0.602 1.00 0.00 12 PHE A C 6
ATOM 2347 O O . PHE A 1 13 ? 22.884 -1.137 -0.487 1.00 0.00 12 PHE A O 6
ATOM 2364 N N . ILE A 1 14 ? 16.923 -1.360 -2.739 1.00 0.00 13 ILE A N 6
ATOM 2365 C CA . ILE A 1 14 ? 18.378 -1.543 -2.819 1.00 0.00 13 ILE A CA 6
ATOM 2366 C C . ILE A 1 14 ? 19.117 -0.472 -2.022 1.00 0.00 13 ILE A C 6
ATOM 2367 O O . ILE A 1 14 ? 18.890 0.722 -2.175 1.00 0.00 13 ILE A O 6
ATOM 2383 N N . ARG A 1 15 ? 13.864 -2.890 -3.623 1.00 0.00 14 ARG A N 6
ATOM 2384 C CA . ARG A 1 15 ? 14.610 -2.107 -2.635 1.00 0.00 14 ARG A CA 6
ATOM 2385 C C . ARG A 1 15 ? 16.103 -2.412 -2.711 1.00 0.00 14 ARG A C 6
ATOM 2386 O O . ARG A 1 15 ? 16.511 -3.569 -2.743 1.00 0.00 14 ARG A O 6
ATOM 2407 N N . VAL A 1 16 ? 11.436 -4.842 -4.199 1.00 0.00 15 VAL A N 6
ATOM 2408 C CA . VAL A 1 16 ? 11.881 -3.593 -4.858 1.00 0.00 15 VAL A CA 6
ATOM 2409 C C . VAL A 1 16 ? 12.561 -2.704 -3.811 1.00 0.00 15 VAL A C 6
ATOM 2410 O O . VAL A 1 16 ? 11.912 -1.874 -3.179 1.00 0.00 15 VAL A O 6
ATOM 2443 N N . GLY A 1 18 ? 12.025 -9.753 -4.757 1.00 0.00 17 GLY A N 6
ATOM 2444 C CA . GLY A 1 18 ? 13.173 -10.404 -5.366 1.00 0.00 17 GLY A CA 6
ATOM 2445 C C . GLY A 1 18 ? 14.276 -9.383 -5.578 1.00 0.00 17 GLY A C 6
ATOM 2446 O O . GLY A 1 18 ? 15.230 -9.619 -6.320 1.00 0.00 17 GLY A O 6
ATOM 2450 N N . VAL A 1 19 ? 14.126 -8.229 -4.920 1.00 0.00 18 VAL A N 6
ATOM 2451 C CA . VAL A 1 19 ? 15.100 -7.146 -5.036 1.00 0.00 18 VAL A CA 6
ATOM 2452 C C . VAL A 1 19 ? 15.765 -6.862 -3.692 1.00 0.00 18 VAL A C 6
ATOM 2453 O O . VAL A 1 19 ? 15.188 -6.191 -2.837 1.00 0.00 18 VAL A O 6
ATOM 2466 N N . THR A 1 20 ? 16.988 -7.363 -3.514 1.00 0.00 19 THR A N 6
ATOM 2467 C CA . THR A 1 20 ? 17.727 -7.141 -2.273 1.00 0.00 19 THR A CA 6
ATOM 2468 C C . THR A 1 20 ? 19.232 -7.112 -2.535 1.00 0.00 19 THR A C 6
ATOM 2469 O O . THR A 1 20 ? 19.745 -7.892 -3.338 1.00 0.00 19 THR A O 6
ATOM 2480 N N . ILE A 1 21 ? 19.940 -6.225 -1.835 1.00 0.00 20 ILE A N 6
ATOM 2481 C CA . ILE A 1 21 ? 21.390 -6.128 -1.987 1.00 0.00 20 ILE A CA 6
ATOM 2482 C C . ILE A 1 21 ? 21.969 -5.165 -0.950 1.00 0.00 20 ILE A C 6
ATOM 2483 O O . ILE A 1 21 ? 21.633 -3.982 -0.929 1.00 0.00 20 ILE A O 6
ATOM 2499 N N . ARG A 1 22 ? 22.857 -5.677 -0.103 1.00 0.00 21 ARG A N 6
ATOM 2500 C CA . ARG A 1 22 ? 23.489 -4.858 0.935 1.00 0.00 21 ARG A CA 6
ATOM 2501 C C . ARG A 1 22 ? 24.947 -4.577 0.565 1.00 0.00 21 ARG A C 6
ATOM 2502 O O . ARG A 1 22 ? 25.727 -5.508 0.364 1.00 0.00 21 ARG A O 6
ATOM 2523 N N . GLU A 1 23 ? 25.323 -3.294 0.505 1.00 0.00 22 GLU A N 6
ATOM 2524 C CA . GLU A 1 23 ? 26.706 -2.916 0.192 1.00 0.00 22 GLU A CA 6
ATOM 2525 C C . GLU A 1 23 ? 27.333 -2.285 1.430 1.00 0.00 22 GLU A C 6
ATOM 2526 O O . GLU A 1 23 ? 26.735 -1.408 2.057 1.00 0.00 22 GLU A O 6
ATOM 2538 N N . LYS A 1 24 ? 28.530 -2.745 1.784 1.00 0.00 23 LYS A N 6
ATOM 2539 C CA . LYS A 1 24 ? 29.225 -2.245 2.960 1.00 0.00 23 LYS A CA 6
ATOM 2540 C C . LYS A 1 24 ? 29.946 -0.952 2.640 1.00 0.00 23 LYS A C 6
ATOM 2541 O O . LYS A 1 24 ? 30.911 -0.949 1.875 1.00 0.00 23 LYS A O 6
ATOM 2569 N N . GLU A 1 2 ? 11.812 0.774 -0.047 1.00 0.00 1 GLU A N 7
ATOM 2570 C CA . GLU A 1 2 ? 12.668 1.745 0.634 1.00 0.00 1 GLU A CA 7
ATOM 2571 C C . GLU A 1 2 ? 14.116 1.627 0.148 1.00 0.00 1 GLU A C 7
ATOM 2572 O O . GLU A 1 2 ? 14.620 0.527 -0.098 1.00 0.00 1 GLU A O 7
ATOM 2584 N N . ARG A 1 3 ? 14.778 2.780 -0.025 1.00 0.00 2 ARG A N 7
ATOM 2585 C CA . ARG A 1 3 ? 16.164 2.806 -0.512 1.00 0.00 2 ARG A CA 7
ATOM 2586 C C . ARG A 1 3 ? 17.072 3.531 0.482 1.00 0.00 2 ARG A C 7
ATOM 2587 O O . ARG A 1 3 ? 16.613 4.374 1.253 1.00 0.00 2 ARG A O 7
ATOM 2608 N N . PHE A 1 4 ? 18.377 3.210 0.450 1.00 0.00 3 PHE A N 7
ATOM 2609 C CA . PHE A 1 4 ? 19.336 3.863 1.354 1.00 0.00 3 PHE A CA 7
ATOM 2610 C C . PHE A 1 4 ? 20.742 3.904 0.724 1.00 0.00 3 PHE A C 7
ATOM 2611 O O . PHE A 1 4 ? 21.399 2.870 0.600 1.00 0.00 3 PHE A O 7
ATOM 2628 N N . TYR A 1 5 ? 21.225 5.109 0.389 1.00 0.00 4 TYR A N 7
ATOM 2629 C CA . TYR A 1 5 ? 22.586 5.285 -0.157 1.00 0.00 4 TYR A CA 7
ATOM 2630 C C . TYR A 1 5 ? 23.441 6.149 0.771 1.00 0.00 4 TYR A C 7
ATOM 2631 O O . TYR A 1 5 ? 23.086 7.286 1.083 1.00 0.00 4 TYR A O 7
ATOM 2649 N N . GLU A 1 6 ? 24.595 5.607 1.184 1.00 0.00 5 GLU A N 7
ATOM 2650 C CA . GLU A 1 6 ? 25.527 6.336 2.047 1.00 0.00 5 GLU A CA 7
ATOM 2651 C C . GLU A 1 6 ? 26.729 6.774 1.222 1.00 0.00 5 GLU A C 7
ATOM 2652 O O . GLU A 1 6 ? 27.364 5.953 0.552 1.00 0.00 5 GLU A O 7
ATOM 2664 N N . LYS A 1 7 ? 27.044 8.068 1.281 1.00 0.00 6 LYS A N 7
ATOM 2665 C CA . LYS A 1 7 ? 28.178 8.626 0.541 1.00 0.00 6 LYS A CA 7
ATOM 2666 C C . LYS A 1 7 ? 29.315 9.040 1.483 1.00 0.00 6 LYS A C 7
ATOM 2667 O O . LYS A 1 7 ? 29.350 10.147 2.012 1.00 0.00 6 LYS A O 7
ATOM 2716 N N . VAL A 1 10 ? 28.561 2.544 0.864 1.00 0.00 9 VAL A N 7
ATOM 2717 C CA . VAL A 1 10 ? 29.974 2.563 0.461 1.00 0.00 9 VAL A CA 7
ATOM 2718 C C . VAL A 1 10 ? 30.757 3.636 1.233 1.00 0.00 9 VAL A C 7
ATOM 2719 O O . VAL A 1 10 ? 30.902 4.765 0.762 1.00 0.00 9 VAL A O 7
ATOM 2732 N N . GLN A 1 11 ? 25.731 0.827 0.773 1.00 0.00 10 GLN A N 7
ATOM 2733 C CA . GLN A 1 11 ? 26.522 1.560 1.769 1.00 0.00 10 GLN A CA 7
ATOM 2734 C C . GLN A 1 11 ? 28.005 1.459 1.414 1.00 0.00 10 GLN A C 7
ATOM 2735 O O . GLN A 1 11 ? 28.631 0.420 1.615 1.00 0.00 10 GLN A O 7
ATOM 2749 N N . LYS A 1 12 ? 22.698 0.604 -0.703 1.00 0.00 11 LYS A N 7
ATOM 2750 C CA . LYS A 1 12 ? 24.125 0.601 -1.053 1.00 0.00 11 LYS A CA 7
ATOM 2751 C C . LYS A 1 12 ? 24.896 1.464 -0.058 1.00 0.00 11 LYS A C 7
ATOM 2752 O O . LYS A 1 12 ? 24.744 2.686 -0.042 1.00 0.00 11 LYS A O 7
ATOM 2771 N N . PHE A 1 13 ? 19.802 -1.263 -0.547 1.00 0.00 12 PHE A N 7
ATOM 2772 C CA . PHE A 1 13 ? 20.635 -0.321 0.215 1.00 0.00 12 PHE A CA 7
ATOM 2773 C C . PHE A 1 13 ? 22.108 -0.470 -0.166 1.00 0.00 12 PHE A C 7
ATOM 2774 O O . PHE A 1 13 ? 22.710 -1.517 0.068 1.00 0.00 12 PHE A O 7
ATOM 2791 N N . ILE A 1 14 ? 16.601 -1.974 -1.879 1.00 0.00 13 ILE A N 7
ATOM 2792 C CA . ILE A 1 14 ? 18.064 -2.047 -2.021 1.00 0.00 13 ILE A CA 7
ATOM 2793 C C . ILE A 1 14 ? 18.793 -0.888 -1.340 1.00 0.00 13 ILE A C 7
ATOM 2794 O O . ILE A 1 14 ? 18.454 0.280 -1.504 1.00 0.00 13 ILE A O 7
ATOM 2810 N N . ARG A 1 15 ? 13.654 -4.118 -2.154 1.00 0.00 14 ARG A N 7
ATOM 2811 C CA . ARG A 1 15 ? 14.355 -2.915 -1.709 1.00 0.00 14 ARG A CA 7
ATOM 2812 C C . ARG A 1 15 ? 15.863 -3.094 -1.821 1.00 0.00 14 ARG A C 7
ATOM 2813 O O . ARG A 1 15 ? 16.354 -4.219 -1.881 1.00 0.00 14 ARG A O 7
ATOM 2834 N N . VAL A 1 16 ? 11.369 -5.301 -4.724 1.00 0.00 15 VAL A N 7
ATOM 2835 C CA . VAL A 1 16 ? 12.168 -5.469 -3.520 1.00 0.00 15 VAL A CA 7
ATOM 2836 C C . VAL A 1 16 ? 12.829 -4.129 -3.188 1.00 0.00 15 VAL A C 7
ATOM 2837 O O . VAL A 1 16 ? 12.585 -3.127 -3.860 1.00 0.00 15 VAL A O 7
ATOM 2870 N N . GLY A 1 18 ? 12.653 -4.852 -7.621 1.00 0.00 17 GLY A N 7
ATOM 2871 C CA . GLY A 1 18 ? 13.931 -5.487 -7.972 1.00 0.00 17 GLY A CA 7
ATOM 2872 C C . GLY A 1 18 ? 14.306 -6.644 -7.043 1.00 0.00 17 GLY A C 7
ATOM 2873 O O . GLY A 1 18 ? 13.541 -7.590 -6.863 1.00 0.00 17 GLY A O 7
ATOM 2877 N N . VAL A 1 19 ? 15.512 -6.559 -6.469 1.00 0.00 18 VAL A N 7
ATOM 2878 C CA . VAL A 1 19 ? 16.030 -7.595 -5.561 1.00 0.00 18 VAL A CA 7
ATOM 2879 C C . VAL A 1 19 ? 16.591 -6.951 -4.293 1.00 0.00 18 VAL A C 7
ATOM 2880 O O . VAL A 1 19 ? 16.471 -5.744 -4.111 1.00 0.00 18 VAL A O 7
ATOM 2893 N N . THR A 1 20 ? 17.205 -7.761 -3.416 1.00 0.00 19 THR A N 7
ATOM 2894 C CA . THR A 1 20 ? 17.781 -7.239 -2.161 1.00 0.00 19 THR A CA 7
ATOM 2895 C C . THR A 1 20 ? 19.282 -7.506 -2.076 1.00 0.00 19 THR A C 7
ATOM 2896 O O . THR A 1 20 ? 19.751 -8.620 -2.308 1.00 0.00 19 THR A O 7
ATOM 2907 N N . ILE A 1 21 ? 20.023 -6.458 -1.721 1.00 0.00 20 ILE A N 7
ATOM 2908 C CA . ILE A 1 21 ? 21.474 -6.540 -1.572 1.00 0.00 20 ILE A CA 7
ATOM 2909 C C . ILE A 1 21 ? 21.941 -5.404 -0.666 1.00 0.00 20 ILE A C 7
ATOM 2910 O O . ILE A 1 21 ? 21.435 -4.285 -0.765 1.00 0.00 20 ILE A O 7
ATOM 2926 N N . ARG A 1 22 ? 22.885 -5.691 0.236 1.00 0.00 21 ARG A N 7
ATOM 2927 C CA . ARG A 1 22 ? 23.379 -4.679 1.169 1.00 0.00 21 ARG A CA 7
ATOM 2928 C C . ARG A 1 22 ? 24.898 -4.526 1.032 1.00 0.00 21 ARG A C 7
ATOM 2929 O O . ARG A 1 22 ? 25.660 -5.332 1.566 1.00 0.00 21 ARG A O 7
ATOM 2950 N N . GLU A 1 23 ? 25.334 -3.485 0.319 1.00 0.00 22 GLU A N 7
ATOM 2951 C CA . GLU A 1 23 ? 26.762 -3.237 0.128 1.00 0.00 22 GLU A CA 7
ATOM 2952 C C . GLU A 1 23 ? 27.322 -2.615 1.401 1.00 0.00 22 GLU A C 7
ATOM 2953 O O . GLU A 1 23 ? 26.561 -2.114 2.216 1.00 0.00 22 GLU A O 7
ATOM 2965 N N . LYS A 1 24 ? 28.643 -2.647 1.581 1.00 0.00 23 LYS A N 7
ATOM 2966 C CA . LYS A 1 24 ? 29.256 -2.072 2.782 1.00 0.00 23 LYS A CA 7
ATOM 2967 C C . LYS A 1 24 ? 30.562 -1.376 2.429 1.00 0.00 23 LYS A C 7
ATOM 2968 O O . LYS A 1 24 ? 31.514 -1.396 3.208 1.00 0.00 23 LYS A O 7
ATOM 2996 N N . GLU A 1 2 ? 11.621 -0.020 -1.380 1.00 0.00 1 GLU A N 8
ATOM 2997 C CA . GLU A 1 2 ? 12.348 1.136 -0.862 1.00 0.00 1 GLU A CA 8
ATOM 2998 C C . GLU A 1 2 ? 13.852 0.968 -1.061 1.00 0.00 1 GLU A C 8
ATOM 2999 O O . GLU A 1 2 ? 14.326 -0.087 -1.495 1.00 0.00 1 GLU A O 8
ATOM 3011 N N . ARG A 1 3 ? 14.603 2.020 -0.746 1.00 0.00 2 ARG A N 8
ATOM 3012 C CA . ARG A 1 3 ? 16.055 1.985 -0.893 1.00 0.00 2 ARG A CA 8
ATOM 3013 C C . ARG A 1 3 ? 16.777 2.872 0.116 1.00 0.00 2 ARG A C 8
ATOM 3014 O O . ARG A 1 3 ? 16.148 3.627 0.860 1.00 0.00 2 ARG A O 8
ATOM 3035 N N . PHE A 1 4 ? 18.106 2.747 0.168 1.00 0.00 3 PHE A N 8
ATOM 3036 C CA . PHE A 1 4 ? 18.894 3.530 1.123 1.00 0.00 3 PHE A CA 8
ATOM 3037 C C . PHE A 1 4 ? 20.321 3.778 0.626 1.00 0.00 3 PHE A C 8
ATOM 3038 O O . PHE A 1 4 ? 21.047 2.836 0.305 1.00 0.00 3 PHE A O 8
ATOM 3055 N N . TYR A 1 5 ? 20.732 5.054 0.606 1.00 0.00 4 TYR A N 8
ATOM 3056 C CA . TYR A 1 5 ? 22.096 5.424 0.195 1.00 0.00 4 TYR A CA 8
ATOM 3057 C C . TYR A 1 5 ? 22.808 6.202 1.294 1.00 0.00 4 TYR A C 8
ATOM 3058 O O . TYR A 1 5 ? 22.270 7.159 1.850 1.00 0.00 4 TYR A O 8
ATOM 3076 N N . GLU A 1 6 ? 24.032 5.782 1.585 1.00 0.00 5 GLU A N 8
ATOM 3077 C CA . GLU A 1 6 ? 24.848 6.433 2.601 1.00 0.00 5 GLU A CA 8
ATOM 3078 C C . GLU A 1 6 ? 26.257 5.848 2.587 1.00 0.00 5 GLU A C 8
ATOM 3079 O O . GLU A 1 6 ? 26.439 4.684 2.254 1.00 0.00 5 GLU A O 8
ATOM 3091 N N . LYS A 1 7 ? 27.254 6.659 2.954 1.00 0.00 6 LYS A N 8
ATOM 3092 C CA . LYS A 1 7 ? 28.652 6.201 2.981 1.00 0.00 6 LYS A CA 8
ATOM 3093 C C . LYS A 1 7 ? 29.181 6.057 4.405 1.00 0.00 6 LYS A C 8
ATOM 3094 O O . LYS A 1 7 ? 28.468 6.330 5.372 1.00 0.00 6 LYS A O 8
ATOM 3143 N N . VAL A 1 10 ? 28.776 2.802 1.008 1.00 0.00 9 VAL A N 8
ATOM 3144 C CA . VAL A 1 10 ? 30.214 2.795 0.764 1.00 0.00 9 VAL A CA 8
ATOM 3145 C C . VAL A 1 10 ? 30.967 2.812 2.094 1.00 0.00 9 VAL A C 8
ATOM 3146 O O . VAL A 1 10 ? 31.466 3.854 2.519 1.00 0.00 9 VAL A O 8
ATOM 3159 N N . GLN A 1 11 ? 25.654 1.330 -0.217 1.00 0.00 10 GLN A N 8
ATOM 3160 C CA . GLN A 1 11 ? 26.474 2.191 0.634 1.00 0.00 10 GLN A CA 8
ATOM 3161 C C . GLN A 1 11 ? 27.942 2.065 0.281 1.00 0.00 10 GLN A C 8
ATOM 3162 O O . GLN A 1 11 ? 28.308 1.337 -0.638 1.00 0.00 10 GLN A O 8
ATOM 3176 N N . LYS A 1 12 ? 22.443 0.608 -1.220 1.00 0.00 11 LYS A N 8
ATOM 3177 C CA . LYS A 1 12 ? 23.813 0.796 -1.706 1.00 0.00 11 LYS A CA 8
ATOM 3178 C C . LYS A 1 12 ? 24.566 1.795 -0.831 1.00 0.00 11 LYS A C 8
ATOM 3179 O O . LYS A 1 12 ? 24.186 2.964 -0.723 1.00 0.00 11 LYS A O 8
ATOM 3198 N N . PHE A 1 13 ? 19.840 -1.523 -1.111 1.00 0.00 12 PHE A N 8
ATOM 3199 C CA . PHE A 1 13 ? 20.585 -0.606 -0.232 1.00 0.00 12 PHE A CA 8
ATOM 3200 C C . PHE A 1 13 ? 22.043 -0.545 -0.683 1.00 0.00 12 PHE A C 8
ATOM 3201 O O . PHE A 1 13 ? 22.788 -1.519 -0.561 1.00 0.00 12 PHE A O 8
ATOM 3218 N N . ILE A 1 14 ? 16.835 -1.907 -3.044 1.00 0.00 13 ILE A N 8
ATOM 3219 C CA . ILE A 1 14 ? 18.269 -2.177 -2.856 1.00 0.00 13 ILE A CA 8
ATOM 3220 C C . ILE A 1 14 ? 18.935 -1.092 -2.002 1.00 0.00 13 ILE A C 8
ATOM 3221 O O . ILE A 1 14 ? 18.654 0.100 -2.150 1.00 0.00 13 ILE A O 8
ATOM 3237 N N . ARG A 1 15 ? 14.083 -2.705 -4.972 1.00 0.00 14 ARG A N 8
ATOM 3238 C CA . ARG A 1 15 ? 14.529 -2.428 -3.607 1.00 0.00 14 ARG A CA 8
ATOM 3239 C C . ARG A 1 15 ? 15.980 -2.865 -3.425 1.00 0.00 14 ARG A C 8
ATOM 3240 O O . ARG A 1 15 ? 16.320 -4.020 -3.656 1.00 0.00 14 ARG A O 8
ATOM 3261 N N . VAL A 1 16 ? 11.994 -4.122 -6.960 1.00 0.00 15 VAL A N 8
ATOM 3262 C CA . VAL A 1 16 ? 12.518 -2.746 -6.826 1.00 0.00 15 VAL A CA 8
ATOM 3263 C C . VAL A 1 16 ? 12.853 -2.419 -5.375 1.00 0.00 15 VAL A C 8
ATOM 3264 O O . VAL A 1 16 ? 12.014 -1.899 -4.649 1.00 0.00 15 VAL A O 8
ATOM 3297 N N . GLY A 1 18 ? 13.669 -6.230 -6.387 1.00 0.00 17 GLY A N 8
ATOM 3298 C CA . GLY A 1 18 ? 15.050 -6.503 -6.025 1.00 0.00 17 GLY A CA 8
ATOM 3299 C C . GLY A 1 18 ? 15.071 -7.169 -4.662 1.00 0.00 17 GLY A C 8
ATOM 3300 O O . GLY A 1 18 ? 14.349 -8.135 -4.426 1.00 0.00 17 GLY A O 8
ATOM 3304 N N . VAL A 1 19 ? 15.863 -6.645 -3.744 1.00 0.00 18 VAL A N 8
ATOM 3305 C CA . VAL A 1 19 ? 15.891 -7.223 -2.413 1.00 0.00 18 VAL A CA 8
ATOM 3306 C C . VAL A 1 19 ? 16.649 -6.297 -1.448 1.00 0.00 18 VAL A C 8
ATOM 3307 O O . VAL A 1 19 ? 17.029 -5.192 -1.821 1.00 0.00 18 VAL A O 8
ATOM 3320 N N . THR A 1 20 ? 16.873 -6.738 -0.206 1.00 0.00 19 THR A N 8
ATOM 3321 C CA . THR A 1 20 ? 17.585 -5.908 0.773 1.00 0.00 19 THR A CA 8
ATOM 3322 C C . THR A 1 20 ? 19.002 -6.421 0.986 1.00 0.00 19 THR A C 8
ATOM 3323 O O . THR A 1 20 ? 19.217 -7.487 1.565 1.00 0.00 19 THR A O 8
ATOM 3334 N N . ILE A 1 21 ? 19.965 -5.631 0.523 1.00 0.00 20 ILE A N 8
ATOM 3335 C CA . ILE A 1 21 ? 21.377 -5.964 0.660 1.00 0.00 20 ILE A CA 8
ATOM 3336 C C . ILE A 1 21 ? 22.180 -4.674 0.766 1.00 0.00 20 ILE A C 8
ATOM 3337 O O . ILE A 1 21 ? 21.977 -3.746 -0.018 1.00 0.00 20 ILE A O 8
ATOM 3353 N N . ARG A 1 22 ? 23.078 -4.607 1.748 1.00 0.00 21 ARG A N 8
ATOM 3354 C CA . ARG A 1 22 ? 23.887 -3.414 1.959 1.00 0.00 21 ARG A CA 8
ATOM 3355 C C . ARG A 1 22 ? 25.336 -3.673 1.569 1.00 0.00 21 ARG A C 8
ATOM 3356 O O . ARG A 1 22 ? 25.996 -4.546 2.134 1.00 0.00 21 ARG A O 8
ATOM 3377 N N . GLU A 1 23 ? 25.827 -2.908 0.596 1.00 0.00 22 GLU A N 8
ATOM 3378 C CA . GLU A 1 23 ? 27.204 -3.070 0.139 1.00 0.00 22 GLU A CA 8
ATOM 3379 C C . GLU A 1 23 ? 27.662 -1.898 -0.726 1.00 0.00 22 GLU A C 8
ATOM 3380 O O . GLU A 1 23 ? 26.866 -1.021 -1.063 1.00 0.00 22 GLU A O 8
ATOM 3392 N N . LYS A 1 24 ? 28.960 -1.903 -1.068 1.00 0.00 23 LYS A N 8
ATOM 3393 C CA . LYS A 1 24 ? 29.576 -0.859 -1.896 1.00 0.00 23 LYS A CA 8
ATOM 3394 C C . LYS A 1 24 ? 28.547 -0.155 -2.777 1.00 0.00 23 LYS A C 8
ATOM 3395 O O . LYS A 1 24 ? 27.622 -0.786 -3.285 1.00 0.00 23 LYS A O 8
ATOM 3423 N N . GLU A 1 2 ? 13.156 0.610 -1.884 1.00 0.00 1 GLU A N 9
ATOM 3424 C CA . GLU A 1 2 ? 13.335 0.955 -3.291 1.00 0.00 1 GLU A CA 9
ATOM 3425 C C . GLU A 1 2 ? 14.684 1.631 -3.528 1.00 0.00 1 GLU A C 9
ATOM 3426 O O . GLU A 1 2 ? 15.377 1.326 -4.501 1.00 0.00 1 GLU A O 9
ATOM 3438 N N . ARG A 1 3 ? 15.059 2.527 -2.624 1.00 0.00 2 ARG A N 9
ATOM 3439 C CA . ARG A 1 3 ? 16.334 3.244 -2.719 1.00 0.00 2 ARG A CA 9
ATOM 3440 C C . ARG A 1 3 ? 17.019 3.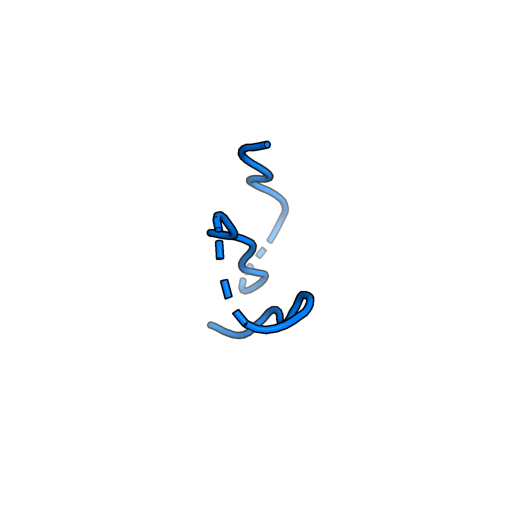328 -1.356 1.00 0.00 2 ARG A C 9
ATOM 3441 O O . ARG A 1 3 ? 16.360 3.603 -0.352 1.00 0.00 2 ARG A O 9
ATOM 3462 N N . PHE A 1 4 ? 18.345 3.106 -1.303 1.00 0.00 3 PHE A N 9
ATOM 3463 C CA . PHE A 1 4 ? 19.044 3.193 -0.005 1.00 0.00 3 PHE A CA 9
ATOM 3464 C C . PHE A 1 4 ? 20.516 3.622 -0.192 1.00 0.00 3 PHE A C 9
ATOM 3465 O O . PHE A 1 4 ? 21.412 2.787 -0.386 1.00 0.00 3 PHE A O 9
ATOM 3482 N N . TYR A 1 5 ? 20.765 4.933 -0.101 1.00 0.00 4 TYR A N 9
ATOM 3483 C CA . TYR A 1 5 ? 22.127 5.468 -0.238 1.00 0.00 4 TYR A CA 9
ATOM 3484 C C . TYR A 1 5 ? 22.503 6.254 1.014 1.00 0.00 4 TYR A C 9
ATOM 3485 O O . TYR A 1 5 ? 21.891 7.275 1.328 1.00 0.00 4 TYR A O 9
ATOM 3503 N N . GLU A 1 6 ? 23.501 5.756 1.737 1.00 0.00 5 GLU A N 9
ATOM 3504 C CA . GLU A 1 6 ? 23.943 6.393 2.965 1.00 0.00 5 GLU A CA 9
ATOM 3505 C C . GLU A 1 6 ? 25.222 5.720 3.464 1.00 0.00 5 GLU A C 9
ATOM 3506 O O . GLU A 1 6 ? 25.575 4.639 3.001 1.00 0.00 5 GLU A O 9
ATOM 3518 N N . LYS A 1 7 ? 25.919 6.352 4.409 1.00 0.00 6 LYS A N 9
ATOM 3519 C CA . LYS A 1 7 ? 27.154 5.780 4.952 1.00 0.00 6 LYS A CA 9
ATOM 3520 C C . LYS A 1 7 ? 26.912 5.257 6.366 1.00 0.00 6 LYS A C 9
ATOM 3521 O O . LYS A 1 7 ? 26.273 5.913 7.189 1.00 0.00 6 LYS A O 9
ATOM 3570 N N . VAL A 1 10 ? 28.420 2.711 2.436 1.00 0.00 9 VAL A N 9
ATOM 3571 C CA . VAL A 1 10 ? 29.863 2.761 2.694 1.00 0.00 9 VAL A CA 9
ATOM 3572 C C . VAL A 1 10 ? 30.174 2.990 4.191 1.00 0.00 9 VAL A C 9
ATOM 3573 O O . VAL A 1 10 ? 29.863 4.051 4.729 1.00 0.00 9 VAL A O 9
ATOM 3586 N N . GLN A 1 11 ? 26.075 1.280 0.384 1.00 0.00 10 GLN A N 9
ATOM 3587 C CA . GLN A 1 11 ? 26.329 1.638 1.784 1.00 0.00 10 GLN A CA 9
ATOM 3588 C C . GLN A 1 11 ? 27.824 1.577 2.061 1.00 0.00 10 GLN A C 9
ATOM 3589 O O . GLN A 1 11 ? 28.439 0.525 1.909 1.00 0.00 10 GLN A O 9
ATOM 3603 N N . LYS A 1 12 ? 23.854 1.751 -2.458 1.00 0.00 11 LYS A N 9
ATOM 3604 C CA . LYS A 1 12 ? 25.142 1.460 -1.830 1.00 0.00 11 LYS A CA 9
ATOM 3605 C C . LYS A 1 12 ? 25.242 1.972 -0.397 1.00 0.00 11 LYS A C 9
ATOM 3606 O O . LYS A 1 12 ? 24.616 2.965 -0.021 1.00 0.00 11 LYS A O 9
ATOM 3625 N N . PHE A 1 13 ? 20.914 0.068 -3.974 1.00 0.00 12 PHE A N 9
ATOM 3626 C CA . PHE A 1 13 ? 21.806 1.203 -3.650 1.00 0.00 12 PHE A CA 9
ATOM 3627 C C . PHE A 1 13 ? 23.082 0.773 -2.935 1.00 0.00 12 PHE A C 9
ATOM 3628 O O . PHE A 1 13 ? 23.410 -0.413 -2.883 1.00 0.00 12 PHE A O 9
ATOM 3645 N N . ILE A 1 14 ? 17.703 -1.396 -3.880 1.00 0.00 13 ILE A N 9
ATOM 3646 C CA . ILE A 1 14 ? 18.962 -1.170 -4.625 1.00 0.00 13 ILE A CA 9
ATOM 3647 C C . ILE A 1 14 ? 19.628 0.179 -4.334 1.00 0.00 13 ILE A C 9
ATOM 3648 O O . ILE A 1 14 ? 19.011 1.233 -4.380 1.00 0.00 13 ILE A O 9
ATOM 3664 N N . ARG A 1 15 ? 16.319 -3.369 -1.062 1.00 0.00 14 ARG A N 9
ATOM 3665 C CA . ARG A 1 15 ? 16.268 -2.443 -2.186 1.00 0.00 14 ARG A CA 9
ATOM 3666 C C . ARG A 1 15 ? 17.632 -2.281 -2.860 1.00 0.00 14 ARG A C 9
ATOM 3667 O O . ARG A 1 15 ? 18.597 -2.949 -2.485 1.00 0.00 14 ARG A O 9
ATOM 3688 N N . VAL A 1 16 ? 14.071 -5.422 0.974 1.00 0.00 15 VAL A N 9
ATOM 3689 C CA . VAL A 1 16 ? 15.367 -4.843 0.626 1.00 0.00 15 VAL A CA 9
ATOM 3690 C C . VAL A 1 16 ? 15.211 -3.922 -0.582 1.00 0.00 15 VAL A C 9
ATOM 3691 O O . VAL A 1 16 ? 14.096 -3.688 -1.048 1.00 0.00 15 VAL A O 9
ATOM 3724 N N . GLY A 1 18 ? 11.525 -6.722 -0.395 1.00 0.00 17 GLY A N 9
ATOM 3725 C CA . GLY A 1 18 ? 11.788 -6.914 -1.830 1.00 0.00 17 GLY A CA 9
ATOM 3726 C C . GLY A 1 18 ? 12.809 -8.026 -2.053 1.00 0.00 17 GLY A C 9
ATOM 3727 O O . GLY A 1 18 ? 13.128 -8.781 -1.135 1.00 0.00 17 GLY A O 9
ATOM 3731 N N . VAL A 1 19 ? 13.324 -8.115 -3.281 1.00 0.00 18 VAL A N 9
ATOM 3732 C CA . VAL A 1 19 ? 14.323 -9.133 -3.630 1.00 0.00 18 VAL A CA 9
ATOM 3733 C C . VAL A 1 19 ? 15.508 -8.486 -4.345 1.00 0.00 18 VAL A C 9
ATOM 3734 O O . VAL A 1 19 ? 15.605 -8.504 -5.570 1.00 0.00 18 VAL A O 9
ATOM 3747 N N . THR A 1 20 ? 16.409 -7.910 -3.556 1.00 0.00 19 THR A N 9
ATOM 3748 C CA . THR A 1 20 ? 17.591 -7.246 -4.096 1.00 0.00 19 THR A CA 9
ATOM 3749 C C . THR A 1 20 ? 18.549 -6.846 -2.968 1.00 0.00 19 THR A C 9
ATOM 3750 O O . THR A 1 20 ? 18.289 -7.141 -1.804 1.00 0.00 19 THR A O 9
ATOM 3761 N N . ILE A 1 21 ? 19.685 -6.217 -3.313 1.00 0.00 20 ILE A N 9
ATOM 3762 C CA . ILE A 1 21 ? 20.683 -5.842 -2.302 1.00 0.00 20 ILE A CA 9
ATOM 3763 C C . ILE A 1 21 ? 21.148 -4.381 -2.399 1.00 0.00 20 ILE A C 9
ATOM 3764 O O . ILE A 1 21 ? 20.914 -3.669 -3.389 1.00 0.00 20 ILE A O 9
ATOM 3780 N N . ARG A 1 22 ? 21.843 -3.954 -1.342 1.00 0.00 21 ARG A N 9
ATOM 3781 C CA . ARG A 1 22 ? 22.391 -2.604 -1.265 1.00 0.00 21 ARG A CA 9
ATOM 3782 C C . ARG A 1 22 ? 23.611 -2.478 -0.329 1.00 0.00 21 ARG A C 9
ATOM 3783 O O . ARG A 1 22 ? 23.500 -2.262 0.870 1.00 0.00 21 ARG A O 9
ATOM 3804 N N . GLU A 1 23 ? 24.800 -2.597 -0.934 1.00 0.00 22 GLU A N 9
ATOM 3805 C CA . GLU A 1 23 ? 26.083 -2.507 -0.202 1.00 0.00 22 GLU A CA 9
ATOM 3806 C C . GLU A 1 23 ? 27.141 -1.761 -1.020 1.00 0.00 22 GLU A C 9
ATOM 3807 O O . GLU A 1 23 ? 26.856 -1.239 -2.090 1.00 0.00 22 GLU A O 9
ATOM 3819 N N . LYS A 1 24 ? 28.369 -1.718 -0.491 1.00 0.00 23 LYS A N 9
ATOM 3820 C CA . LYS A 1 24 ? 29.478 -1.040 -1.166 1.00 0.00 23 LYS A CA 9
ATOM 3821 C C . LYS A 1 24 ? 29.157 0.435 -1.317 1.00 0.00 23 LYS A C 9
ATOM 3822 O O . LYS A 1 24 ? 29.620 1.087 -2.252 1.00 0.00 23 LYS A O 9
ATOM 3850 N N . GLU A 1 2 ? 12.339 1.408 -0.579 1.00 0.00 1 GLU A N 10
ATOM 3851 C CA . GLU A 1 2 ? 13.194 1.787 0.548 1.00 0.00 1 GLU A CA 10
ATOM 3852 C C . GLU A 1 2 ? 14.661 1.603 0.172 1.00 0.00 1 GLU A C 10
ATOM 3853 O O . GLU A 1 2 ? 15.034 0.605 -0.452 1.00 0.00 1 GLU A O 10
ATOM 3865 N N . ARG A 1 3 ? 15.493 2.590 0.537 1.00 0.00 2 ARG A N 10
ATOM 3866 C CA . ARG A 1 3 ? 16.925 2.538 0.226 1.00 0.00 2 ARG A CA 10
ATOM 3867 C C . ARG A 1 3 ? 17.732 2.700 1.517 1.00 0.00 2 ARG A C 10
ATOM 3868 O O . ARG A 1 3 ? 17.214 3.217 2.507 1.00 0.00 2 ARG A O 10
ATOM 3889 N N . PHE A 1 4 ? 19.010 2.267 1.510 1.00 0.00 3 PHE A N 10
ATOM 3890 C CA . PHE A 1 4 ? 19.861 2.397 2.711 1.00 0.00 3 PHE A CA 10
ATOM 3891 C C . PHE A 1 4 ? 21.082 3.276 2.409 1.00 0.00 3 PHE A C 10
ATOM 3892 O O . PHE A 1 4 ? 22.028 2.863 1.743 1.00 0.00 3 PHE A O 10
ATOM 3909 N N . TYR A 1 5 ? 21.040 4.466 2.965 1.00 0.00 4 TYR A N 10
ATOM 3910 C CA . TYR A 1 5 ? 22.097 5.471 2.872 1.00 0.00 4 TYR A CA 10
ATOM 3911 C C . TYR A 1 5 ? 22.499 5.834 1.434 1.00 0.00 4 TYR A C 10
ATOM 3912 O O . TYR A 1 5 ? 21.655 6.216 0.623 1.00 0.00 4 TYR A O 10
ATOM 3930 N N . GLU A 1 6 ? 23.807 5.775 1.149 1.00 0.00 5 GLU A N 10
ATOM 3931 C CA . GLU A 1 6 ? 24.341 6.165 -0.161 1.00 0.00 5 GLU A CA 10
ATOM 3932 C C . GLU A 1 6 ? 25.628 5.407 -0.488 1.00 0.00 5 GLU A C 10
ATOM 3933 O O . GLU A 1 6 ? 26.209 4.736 0.368 1.00 0.00 5 GLU A O 10
ATOM 3945 N N . LYS A 1 7 ? 26.082 5.554 -1.737 1.00 0.00 6 LYS A N 10
ATOM 3946 C CA . LYS A 1 7 ? 27.322 4.924 -2.197 1.00 0.00 6 LYS A CA 10
ATOM 3947 C C . LYS A 1 7 ? 28.304 6.008 -2.637 1.00 0.00 6 LYS A C 10
ATOM 3948 O O . LYS A 1 7 ? 27.910 6.996 -3.256 1.00 0.00 6 LYS A O 10
ATOM 3997 N N . VAL A 1 10 ? 28.546 2.310 1.361 1.00 0.00 9 VAL A N 10
ATOM 3998 C CA . VAL A 1 10 ? 29.951 2.059 1.049 1.00 0.00 9 VAL A CA 10
ATOM 3999 C C . VAL A 1 10 ? 30.661 3.353 0.643 1.00 0.00 9 VAL A C 10
ATOM 4000 O O . VAL A 1 10 ? 31.037 3.540 -0.513 1.00 0.00 9 VAL A O 10
ATOM 4013 N N . GLN A 1 11 ? 25.645 1.158 1.533 1.00 0.00 10 GLN A N 10
ATOM 4014 C CA . GLN A 1 11 ? 26.440 1.906 2.492 1.00 0.00 10 GLN A CA 10
ATOM 4015 C C . GLN A 1 11 ? 27.903 1.574 2.263 1.00 0.00 10 GLN A C 10
ATOM 4016 O O . GLN A 1 11 ? 28.437 0.662 2.881 1.00 0.00 10 GLN A O 10
ATOM 4030 N N . LYS A 1 12 ? 22.717 0.479 0.073 1.00 0.00 11 LYS A N 10
ATOM 4031 C CA . LYS A 1 12 ? 24.110 0.731 -0.255 1.00 0.00 11 LYS A CA 10
ATOM 4032 C C . LYS A 1 12 ? 24.811 1.738 0.663 1.00 0.00 11 LYS A C 10
ATOM 4033 O O . LYS A 1 12 ? 24.641 2.962 0.590 1.00 0.00 11 LYS A O 10
ATOM 4052 N N . PHE A 1 13 ? 19.908 -1.344 -1.077 1.00 0.00 12 PHE A N 10
ATOM 4053 C CA . PHE A 1 13 ? 20.666 -0.807 0.059 1.00 0.00 12 PHE A CA 10
ATOM 4054 C C . PHE A 1 13 ? 22.133 -0.665 -0.294 1.00 0.00 12 PHE A C 10
ATOM 4055 O O . PHE A 1 13 ? 22.725 -1.546 -0.913 1.00 0.00 12 PHE A O 10
ATOM 4072 N N . ILE A 1 14 ? 16.900 -1.154 -2.824 1.00 0.00 13 ILE A N 10
ATOM 4073 C CA . ILE A 1 14 ? 18.347 -1.373 -2.911 1.00 0.00 13 ILE A CA 10
ATOM 4074 C C . ILE A 1 14 ? 19.076 -0.607 -1.809 1.00 0.00 13 ILE A C 10
ATOM 4075 O O . ILE A 1 14 ? 18.860 0.582 -1.584 1.00 0.00 13 ILE A O 10
ATOM 4091 N N . ARG A 1 15 ? 13.803 -2.340 -4.155 1.00 0.00 14 ARG A N 10
ATOM 4092 C CA . ARG A 1 15 ? 14.559 -1.769 -3.038 1.00 0.00 14 ARG A CA 10
ATOM 4093 C C . ARG A 1 15 ? 16.036 -2.098 -3.198 1.00 0.00 14 ARG A C 10
ATOM 4094 O O . ARG A 1 15 ? 16.390 -3.194 -3.632 1.00 0.00 14 ARG A O 10
ATOM 4115 N N . VAL A 1 16 ? 11.576 -4.280 -5.382 1.00 0.00 15 VAL A N 10
ATOM 4116 C CA . VAL A 1 16 ? 11.846 -2.838 -5.508 1.00 0.00 15 VAL A CA 10
ATOM 4117 C C . VAL A 1 16 ? 12.477 -2.258 -4.236 1.00 0.00 15 VAL A C 10
ATOM 4118 O O . VAL A 1 16 ? 11.782 -1.702 -3.386 1.00 0.00 15 VAL A O 10
ATOM 4151 N N . GLY A 1 18 ? 14.336 -7.816 -7.748 1.00 0.00 17 GLY A N 10
ATOM 4152 C CA . GLY A 1 18 ? 15.775 -7.622 -7.626 1.00 0.00 17 GLY A CA 10
ATOM 4153 C C . GLY A 1 18 ? 16.217 -7.893 -6.193 1.00 0.00 17 GLY A C 10
ATOM 4154 O O . GLY A 1 18 ? 17.375 -7.682 -5.833 1.00 0.00 17 GLY A O 10
ATOM 4158 N N . VAL A 1 19 ? 15.274 -8.370 -5.383 1.00 0.00 18 VAL A N 10
ATOM 4159 C CA . VAL A 1 19 ? 15.548 -8.681 -3.982 1.00 0.00 18 VAL A CA 10
ATOM 4160 C C . VAL A 1 19 ? 16.307 -7.525 -3.329 1.00 0.00 18 VAL A C 10
ATOM 4161 O O . VAL A 1 19 ? 16.552 -6.500 -3.964 1.00 0.00 18 VAL A O 10
ATOM 4174 N N . THR A 1 20 ? 16.650 -7.677 -2.048 1.00 0.00 19 THR A N 10
ATOM 4175 C CA . THR A 1 20 ? 17.348 -6.621 -1.312 1.00 0.00 19 THR A CA 10
ATOM 4176 C C . THR A 1 20 ? 18.781 -7.033 -0.972 1.00 0.00 19 THR A C 10
ATOM 4177 O O . THR A 1 20 ? 19.011 -8.067 -0.346 1.00 0.00 19 THR A O 10
ATOM 4188 N N . ILE A 1 21 ? 19.739 -6.194 -1.372 1.00 0.00 20 ILE A N 10
ATOM 4189 C CA . ILE A 1 21 ? 21.154 -6.430 -1.099 1.00 0.00 20 ILE A CA 10
ATOM 4190 C C . ILE A 1 21 ? 21.757 -5.171 -0.482 1.00 0.00 20 ILE A C 10
ATOM 4191 O O . ILE A 1 21 ? 21.311 -4.070 -0.794 1.00 0.00 20 ILE A O 10
ATOM 4207 N N . ARG A 1 22 ? 22.762 -5.323 0.390 1.00 0.00 21 ARG A N 10
ATOM 4208 C CA . ARG A 1 22 ? 23.383 -4.157 1.038 1.00 0.00 21 ARG A CA 10
ATOM 4209 C C . ARG A 1 22 ? 24.906 -4.199 0.989 1.00 0.00 21 ARG A C 10
ATOM 4210 O O . ARG A 1 22 ? 25.523 -5.253 1.149 1.00 0.00 21 ARG A O 10
ATOM 4231 N N . GLU A 1 23 ? 25.504 -3.019 0.781 1.00 0.00 22 GLU A N 10
ATOM 4232 C CA . GLU A 1 23 ? 26.968 -2.878 0.726 1.00 0.00 22 GLU A CA 10
ATOM 4233 C C . GLU A 1 23 ? 27.520 -2.243 2.002 1.00 0.00 22 GLU A C 10
ATOM 4234 O O . GLU A 1 23 ? 26.803 -1.558 2.732 1.00 0.00 22 GLU A O 10
ATOM 4246 N N . LYS A 1 24 ? 28.808 -2.494 2.265 1.00 0.00 23 LYS A N 10
ATOM 4247 C CA . LYS A 1 24 ? 29.481 -1.969 3.456 1.00 0.00 23 LYS A CA 10
ATOM 4248 C C . LYS A 1 24 ? 30.460 -0.865 3.079 1.00 0.00 23 LYS A C 10
ATOM 4249 O O . LYS A 1 24 ? 31.122 -0.939 2.044 1.00 0.00 23 LYS A O 10
#

Radius of gyration: 7.8 Å; Cα contacts (8 Å, |Δi|>4): 33; chains: 1; bounding box: 18×16×10 Å

Foldseek 3Di:
DAVDDVVDAGDHPVDRDGDD

Sequence (20 aa):
ERFYEKVQKFIRVGVTIREKERFYEKVQKFIRVGVTIREKERFYEKVQKFIRVGVTIREKERFYEKVQKFIRVGVTIREKERFYEKVQKFIRVGVTIREKERFYEKVQKFIRVGVTIREKERFYEKVQKFIRVGVTIREKERFYEKVQKFIRVGVTIREKERFYEKVQKFIRVGVTIREKERFYEKVQKFIRVGVTIREK

Solvent-accessible surface area: 2355 Å² total

Nearest PDB structures (foldseek):
  2n4n-assembly1_A  TM=1.003E+00  e=1.705E-01  synthetic construct